Protein AF-A0A9W7A500-F1 (afdb_monomer)

pLDDT: mean 79.21, std 19.6, range [35.31, 97.56]

Organism: NCBI:txid1606541

Sequence (205 aa):
MSSLLRFVIWLLFLPSSIAFLPSAFTRSTTHLNSLHGTNSVFLPIDQLTSQSWSPVAVPLLGCYPEVSTSTYTAKSGSSISQAGEWSLSFENCDPTLGGMGQAIIEGNTAIYNRPYGEFVGFIANGVDVGITLPLDDIEVLFIVDKSTRICPERRFYVTDENGMLKVKAGNGGEECLGEVVMVKVPWVEEMGGKKTGFSEEEEYF

Mean predicted aligned error: 12.66 Å

Nearest PDB structures (foldseek):
  6kkm-assembly1_F-2  TM=7.513E-01  e=5.346E-07  Nostoc sp. PCC 7120 = FACHB-418
  6kkm-assembly1_E-2  TM=7.212E-01  e=6.767E-07  Nostoc sp. PCC 7120 = FACHB-418
  6kkn-assembly1_A-2  TM=7.469E-01  e=1.544E-06  Nostoc sp. PCC 7120 = FACHB-418
  6kkm-assembly1_H-2  TM=7.229E-01  e=1.843E-06  Nostoc sp. PCC 7120 = FACHB-418
  6kkm-assembly1_G-2  TM=7.271E-01  e=3.322E-06  Nostoc sp. PCC 7120 = FACHB-418

Solvent-accessible surface area (backbone atoms only — not comparable to full-atom values): 12962 Å² total; per-residue (Å²): 136,86,84,88,86,79,87,81,82,83,78,86,82,80,81,74,87,77,78,79,72,79,76,80,77,76,75,74,80,67,82,67,73,61,91,60,53,100,82,52,77,84,78,92,81,86,80,75,42,75,83,34,60,44,58,39,46,27,39,32,74,40,50,54,73,74,33,35,38,64,61,61,67,72,51,80,46,32,65,74,56,60,57,41,43,86,59,78,65,74,82,64,66,49,77,87,73,73,52,74,34,65,47,81,39,78,43,45,68,72,59,67,76,39,84,77,37,26,28,33,26,35,35,29,41,29,59,86,73,70,43,91,59,95,54,78,80,46,59,27,41,40,34,28,28,48,64,39,47,61,30,51,60,86,36,45,28,33,34,76,56,95,60,24,46,38,81,44,79,28,87,38,84,45,81,30,61,13,32,53,63,46,74,48,71,72,89,52,81,86,65,65,68,90,77,87,73,84,81,72,79,90,81,84,131

Foldseek 3Di:
DDDDDDDDDDDDDDDDDPPPDPPPPPPPPPCPPDPQDPPRDDDDDDAFDQQAFEWEWWFEQEEPFPRFPVSLVPDWATAGDHHRDDDYDQPPPPVVVVGPGTDTGHGDCLRVVCNPFGKHKYKYQCVNQVHDDLDRRWIKIWIWGQVDFWQDAQFWFWAHDPRTIDIDHDNTGDTGRTTGSDIGTDDDVSRPDDDDDDPDPPPDD

Structure (mmCIF, N/CA/C/O backbone):
data_AF-A0A9W7A500-F1
#
_entry.id   AF-A0A9W7A500-F1
#
loop_
_atom_site.group_PDB
_atom_site.id
_atom_site.type_symbol
_atom_site.label_atom_id
_atom_site.label_alt_id
_atom_site.label_comp_id
_atom_site.label_asym_id
_atom_site.label_entity_id
_atom_site.label_seq_id
_atom_site.pdbx_PDB_ins_code
_atom_site.Cartn_x
_atom_site.Cartn_y
_atom_site.Cartn_z
_atom_site.occupancy
_atom_site.B_iso_or_equiv
_atom_site.auth_seq_id
_atom_site.auth_comp_id
_atom_site.auth_asym_id
_atom_site.auth_atom_id
_atom_site.pdbx_PDB_model_num
ATOM 1 N N . MET A 1 1 ? 15.338 38.012 56.341 1.00 44.41 1 MET A N 1
ATOM 2 C CA . MET A 1 1 ? 15.523 36.631 55.836 1.00 44.41 1 MET A CA 1
ATOM 3 C C . MET A 1 1 ? 15.306 36.703 54.326 1.00 44.41 1 MET A C 1
ATOM 5 O O . MET A 1 1 ? 14.167 36.785 53.911 1.00 44.41 1 MET A O 1
ATOM 9 N N . SER A 1 2 ? 16.277 37.149 53.526 1.00 41.81 2 SER A N 1
ATOM 10 C CA . SER A 1 2 ? 17.506 36.477 53.057 1.00 41.81 2 SER A CA 1
ATOM 11 C C . SER A 1 2 ? 17.250 35.237 52.190 1.00 41.81 2 SER A C 1
ATOM 13 O O . SER A 1 2 ? 16.662 34.277 52.676 1.00 41.81 2 SER A O 1
ATOM 15 N N . SER A 1 3 ? 17.806 35.289 50.968 1.00 44.88 3 SER A N 1
ATOM 16 C CA . SER A 1 3 ? 18.176 34.205 50.036 1.00 44.88 3 SER A CA 1
ATOM 17 C C . SER A 1 3 ? 17.348 34.181 48.738 1.00 44.88 3 SER A C 1
ATOM 19 O O . SER A 1 3 ? 16.226 33.696 48.716 1.00 44.88 3 SER A O 1
ATOM 21 N N . LEU A 1 4 ? 17.775 34.893 47.685 1.00 38.97 4 LEU A N 1
ATOM 22 C CA . LEU A 1 4 ? 18.729 34.444 46.644 1.00 38.97 4 LEU A CA 1
ATOM 23 C C . LEU A 1 4 ? 18.195 33.265 45.812 1.00 38.97 4 LEU A C 1
ATOM 25 O O . LEU A 1 4 ? 18.563 32.115 46.044 1.00 38.97 4 LEU A O 1
ATOM 29 N N . LEU A 1 5 ? 17.386 33.567 44.788 1.00 35.69 5 LEU A N 1
ATOM 30 C CA . LEU A 1 5 ? 17.160 32.645 43.674 1.00 35.69 5 LEU A CA 1
ATOM 31 C C . LEU A 1 5 ? 18.210 32.906 42.590 1.00 35.69 5 LEU A C 1
ATOM 33 O O . LEU A 1 5 ? 18.400 34.031 42.129 1.00 35.69 5 LEU A O 1
ATOM 37 N N . ARG A 1 6 ? 18.943 31.845 42.265 1.00 43.28 6 ARG A N 1
ATOM 38 C CA . ARG A 1 6 ? 20.136 31.840 41.425 1.00 43.28 6 ARG A CA 1
ATOM 39 C C . ARG A 1 6 ? 19.778 31.872 39.940 1.00 43.28 6 ARG A C 1
ATOM 41 O O . ARG A 1 6 ? 18.903 31.143 39.488 1.00 43.28 6 ARG A O 1
ATOM 48 N N . PHE A 1 7 ? 20.543 32.675 39.208 1.00 39.81 7 PHE A N 1
ATOM 49 C CA . PHE A 1 7 ? 20.733 32.610 37.763 1.00 39.81 7 PHE A CA 1
ATOM 50 C C . PHE A 1 7 ? 21.159 31.198 37.339 1.00 39.81 7 PHE A C 1
ATOM 52 O O . PHE A 1 7 ? 22.134 30.666 37.872 1.00 39.81 7 PHE A O 1
ATOM 59 N N . VAL A 1 8 ? 20.481 30.625 36.344 1.00 41.06 8 VAL A N 1
ATOM 60 C CA . VAL A 1 8 ? 20.994 29.485 35.576 1.00 41.06 8 VAL A CA 1
ATOM 61 C C . VAL A 1 8 ? 21.372 30.000 34.194 1.00 41.06 8 VAL A C 1
ATOM 63 O O . VAL A 1 8 ? 20.526 30.335 33.370 1.00 41.06 8 VAL A O 1
ATOM 66 N N . ILE A 1 9 ? 22.682 30.115 34.003 1.00 40.75 9 ILE A N 1
ATOM 67 C CA . ILE A 1 9 ? 23.364 30.393 32.745 1.00 40.75 9 ILE A CA 1
ATOM 68 C C . ILE A 1 9 ? 23.305 29.112 31.911 1.00 40.75 9 ILE A C 1
ATOM 70 O O . ILE A 1 9 ? 23.875 28.099 32.313 1.00 40.75 9 ILE A O 1
ATOM 74 N N . TRP A 1 10 ? 22.653 29.149 30.749 1.00 35.31 10 TRP A N 1
ATOM 75 C CA . TRP A 1 10 ? 22.888 28.148 29.710 1.00 35.31 10 TRP A CA 1
ATOM 76 C C . TRP A 1 10 ? 24.097 28.589 28.887 1.00 35.31 10 TRP A C 1
ATOM 78 O O . TRP A 1 10 ? 24.036 29.543 28.113 1.00 35.31 10 TRP A O 1
ATOM 88 N N . LEU A 1 11 ? 25.221 27.912 29.123 1.00 39.69 11 LEU A N 1
ATOM 89 C CA . LEU A 1 11 ? 26.428 28.012 28.316 1.00 39.69 11 LEU A CA 1
ATOM 90 C C . LEU A 1 11 ? 26.166 27.407 26.932 1.00 39.69 11 LEU A C 1
ATOM 92 O O . LEU A 1 11 ? 25.798 26.240 26.808 1.00 39.69 11 LEU A O 1
ATOM 96 N N . LEU A 1 12 ? 26.408 28.217 25.903 1.00 43.00 12 LEU A N 1
ATOM 97 C CA . LEU A 1 12 ? 26.555 27.803 24.514 1.00 43.00 12 LEU A CA 1
ATOM 98 C C . LEU A 1 12 ? 27.704 26.792 24.402 1.00 43.00 12 LEU A C 1
ATOM 100 O O . LEU A 1 12 ? 28.867 27.155 24.566 1.00 43.00 12 LEU A O 1
ATOM 104 N N . PHE A 1 13 ? 27.384 25.540 24.084 1.00 41.31 13 PHE A N 1
ATOM 105 C CA . PHE A 1 13 ? 28.352 24.581 23.562 1.00 41.31 13 PHE A CA 1
ATOM 106 C C . PHE A 1 13 ? 28.212 24.527 22.041 1.00 41.31 13 PHE A C 1
ATOM 108 O O . PHE A 1 13 ? 27.339 23.853 21.503 1.00 41.31 13 PHE A O 1
ATOM 115 N N . LEU A 1 14 ? 29.094 25.247 21.352 1.00 48.06 14 LEU A N 1
ATOM 116 C CA . LEU A 1 14 ? 29.499 24.923 19.988 1.00 48.06 14 LEU A CA 1
ATOM 117 C C . LEU A 1 14 ? 30.788 24.101 20.084 1.00 48.06 14 LEU A C 1
ATOM 119 O O . LEU A 1 14 ? 31.801 24.651 20.520 1.00 48.06 14 LEU A O 1
ATOM 123 N N . PRO A 1 15 ? 30.811 22.834 19.648 1.00 44.12 15 PRO A N 1
ATOM 124 C CA . PRO A 1 15 ? 32.049 22.197 19.261 1.00 44.12 15 PRO A CA 1
ATOM 125 C C . PRO A 1 15 ? 32.182 22.230 17.736 1.00 44.12 15 PRO A C 1
ATOM 127 O O . PRO A 1 15 ? 31.458 21.566 17.004 1.00 44.12 15 PRO A O 1
ATOM 130 N N . SER A 1 16 ? 33.166 23.017 17.309 1.00 44.47 16 SER A N 1
ATOM 131 C CA . SER A 1 16 ? 34.152 22.638 16.298 1.00 44.47 16 SER A CA 1
ATOM 132 C C . SER A 1 16 ? 33.631 22.249 14.914 1.00 44.47 16 SER A C 1
ATOM 134 O O . SER A 1 16 ? 33.364 21.085 14.624 1.00 44.47 16 SER A O 1
ATOM 136 N N . SER A 1 17 ? 33.661 23.222 14.003 1.00 48.00 17 SER A N 1
ATOM 137 C CA . SER A 1 17 ? 33.783 22.973 12.568 1.00 48.00 17 SER A CA 1
ATOM 138 C C . SER A 1 17 ? 35.015 22.100 12.305 1.00 48.00 17 SER A C 1
ATOM 140 O O . SER A 1 17 ? 36.143 22.592 12.250 1.00 48.00 17 SER A O 1
ATOM 142 N N . ILE A 1 18 ? 34.809 20.794 12.145 1.00 49.59 18 ILE A N 1
ATOM 143 C CA . ILE A 1 18 ? 35.795 19.916 11.523 1.00 49.59 18 ILE A CA 1
ATOM 144 C C . ILE A 1 18 ? 35.797 20.294 10.044 1.00 49.59 18 ILE A C 1
ATOM 146 O O . ILE A 1 18 ? 34.901 19.925 9.287 1.00 49.59 18 ILE A O 1
ATOM 150 N N . ALA A 1 19 ? 36.787 21.085 9.639 1.00 51.34 19 ALA A N 1
ATOM 151 C CA . ALA A 1 19 ? 37.092 21.275 8.234 1.00 51.34 19 ALA A CA 1
ATOM 152 C C . ALA A 1 19 ? 37.545 19.920 7.672 1.00 51.34 19 ALA A C 1
ATOM 154 O O . ALA A 1 19 ? 38.676 19.486 7.897 1.00 51.34 19 ALA A O 1
ATOM 155 N N . PHE A 1 20 ? 36.648 19.234 6.964 1.00 45.00 20 PHE A N 1
ATOM 156 C CA . PHE A 1 20 ? 37.022 18.140 6.080 1.00 45.00 20 PHE A CA 1
ATOM 157 C C . PHE A 1 20 ? 37.890 18.736 4.971 1.00 45.00 20 PHE A C 1
ATOM 159 O O . PHE A 1 20 ? 37.394 19.351 4.029 1.00 45.00 20 PHE A O 1
ATOM 166 N N . LEU A 1 21 ? 39.207 18.589 5.100 1.00 50.69 21 LEU A N 1
ATOM 167 C CA . LEU A 1 21 ? 40.100 18.732 3.961 1.00 50.69 21 LEU A CA 1
ATOM 168 C C . LEU A 1 21 ? 39.700 17.640 2.960 1.00 50.69 21 LEU A C 1
ATOM 170 O O . LEU A 1 21 ? 39.722 16.464 3.339 1.00 50.69 21 LEU A O 1
ATOM 174 N N . PRO A 1 22 ? 39.323 17.969 1.711 1.00 47.84 22 PRO A N 1
ATOM 175 C CA . PRO A 1 22 ? 39.153 16.943 0.702 1.00 47.84 22 PRO A CA 1
ATOM 176 C C . PRO A 1 22 ? 40.525 16.300 0.518 1.00 47.84 22 PRO A C 1
ATOM 178 O O . PRO A 1 22 ? 41.456 16.927 0.012 1.00 47.84 22 PRO A O 1
ATOM 181 N N . SER A 1 23 ? 40.676 15.061 0.987 1.00 53.75 23 SER A N 1
ATOM 182 C CA . SER A 1 23 ? 41.801 14.236 0.577 1.00 53.75 23 SER A CA 1
ATOM 183 C C . SER A 1 23 ? 41.701 14.163 -0.938 1.00 53.75 23 SER A C 1
ATOM 185 O O . SER A 1 23 ? 40.740 13.609 -1.475 1.00 53.75 23 SER A O 1
ATOM 187 N N . ALA A 1 24 ? 42.619 14.840 -1.627 1.00 55.56 24 ALA A N 1
ATOM 188 C CA . ALA A 1 24 ? 42.731 14.754 -3.064 1.00 55.56 24 ALA A CA 1
ATOM 189 C C . ALA A 1 24 ? 43.025 13.288 -3.373 1.00 55.56 24 ALA A C 1
ATOM 191 O O . ALA A 1 24 ? 44.153 12.820 -3.233 1.00 55.56 24 ALA A O 1
ATOM 192 N N . PHE A 1 25 ? 41.976 12.547 -3.723 1.00 53.53 25 PHE A N 1
ATOM 193 C CA . PHE A 1 25 ? 42.097 11.204 -4.240 1.00 53.53 25 PHE A CA 1
ATOM 194 C C . PHE A 1 25 ? 42.750 11.342 -5.609 1.00 53.53 25 PHE A C 1
ATOM 196 O O . PHE A 1 25 ? 42.086 11.529 -6.631 1.00 53.53 25 PHE A O 1
ATOM 203 N N . THR A 1 26 ? 44.077 11.321 -5.631 1.00 52.03 26 THR A N 1
ATOM 204 C CA . THR A 1 26 ? 44.846 11.154 -6.852 1.00 52.03 26 THR A CA 1
ATOM 205 C C . THR A 1 26 ? 44.504 9.762 -7.369 1.00 52.03 26 THR A C 1
ATOM 207 O O . THR A 1 26 ? 45.086 8.763 -6.947 1.00 52.03 26 THR A O 1
ATOM 210 N N . ARG A 1 27 ? 43.504 9.677 -8.259 1.00 51.62 27 ARG A N 1
ATOM 211 C CA . ARG A 1 27 ? 43.282 8.490 -9.089 1.00 51.62 27 ARG A CA 1
ATOM 212 C C . ARG A 1 27 ? 44.586 8.254 -9.841 1.00 51.62 27 ARG A C 1
ATOM 214 O O . ARG A 1 27 ? 44.866 8.944 -10.816 1.00 51.62 27 ARG A O 1
ATOM 221 N N . SER A 1 28 ? 45.383 7.298 -9.373 1.00 45.56 28 SER A N 1
ATOM 222 C CA . SER A 1 28 ? 46.433 6.702 -10.185 1.00 45.56 28 SER A CA 1
ATOM 223 C C . SER A 1 28 ? 45.748 6.134 -11.420 1.00 45.56 28 SER A C 1
ATOM 225 O O . SER A 1 28 ? 45.073 5.108 -11.350 1.00 45.56 28 SER A O 1
ATOM 227 N N . THR A 1 29 ? 45.889 6.817 -12.551 1.00 54.38 29 THR A N 1
ATOM 228 C CA . THR A 1 29 ? 45.565 6.300 -13.880 1.00 54.38 29 THR A CA 1
ATOM 229 C C . THR A 1 29 ? 46.654 5.327 -14.316 1.00 54.38 29 THR A C 1
ATOM 231 O O . THR A 1 29 ? 47.184 5.390 -15.422 1.00 54.38 29 THR A O 1
ATOM 234 N N . THR A 1 30 ? 47.004 4.379 -13.450 1.00 52.19 30 THR A N 1
ATOM 235 C CA . THR A 1 30 ? 47.495 3.107 -13.953 1.00 52.19 30 THR A CA 1
ATOM 236 C C . THR A 1 30 ? 46.346 2.558 -14.782 1.00 52.19 30 THR A C 1
ATOM 238 O O . THR A 1 30 ? 45.265 2.325 -14.247 1.00 52.19 30 THR A O 1
ATOM 241 N N . HIS A 1 31 ? 46.562 2.453 -16.095 1.00 54.25 31 HIS A N 1
ATOM 242 C CA . HIS A 1 31 ? 45.730 1.726 -17.050 1.00 54.25 31 HIS A CA 1
ATOM 243 C C . HIS A 1 31 ? 45.536 0.289 -16.529 1.00 54.25 31 HIS A C 1
ATOM 245 O O . HIS A 1 31 ? 46.193 -0.654 -16.958 1.00 54.25 31 HIS A O 1
ATOM 251 N N . LEU A 1 32 ? 44.663 0.117 -15.539 1.00 52.47 32 LEU A N 1
ATOM 252 C CA . LEU A 1 32 ? 44.041 -1.152 -15.242 1.00 52.47 32 LEU A CA 1
ATOM 253 C C . LEU A 1 32 ? 43.240 -1.439 -16.495 1.00 52.47 32 LEU A C 1
ATOM 255 O O . LEU A 1 32 ? 42.310 -0.697 -16.810 1.00 52.47 32 LEU A O 1
ATOM 259 N N . ASN A 1 33 ? 43.709 -2.433 -17.250 1.00 55.78 33 ASN A N 1
ATOM 260 C CA . ASN A 1 33 ? 43.005 -3.048 -18.362 1.00 55.78 33 ASN A CA 1
ATOM 261 C C . ASN A 1 33 ? 41.505 -2.914 -18.120 1.00 55.78 33 ASN A C 1
ATOM 263 O O . ASN A 1 33 ? 40.997 -3.460 -17.140 1.00 55.78 33 ASN A O 1
ATOM 267 N N . SER A 1 34 ? 40.833 -2.120 -18.958 1.00 56.38 34 SER A N 1
ATOM 268 C CA . SER A 1 34 ? 39.380 -2.051 -18.940 1.00 56.38 34 SER A CA 1
ATOM 269 C C . SER A 1 34 ? 38.875 -3.493 -18.875 1.00 56.38 34 SER A C 1
ATOM 271 O O . SER A 1 34 ? 39.258 -4.303 -19.719 1.00 56.38 34 SER A O 1
ATOM 273 N N . LEU A 1 35 ? 38.066 -3.835 -17.861 1.00 58.56 35 LEU A N 1
ATOM 274 C CA . LEU A 1 35 ? 37.420 -5.158 -17.738 1.00 58.56 35 LEU A CA 1
ATOM 275 C C . LEU A 1 35 ? 36.656 -5.532 -19.020 1.00 58.56 35 LEU A C 1
ATOM 277 O O . LEU A 1 35 ? 36.355 -6.693 -19.282 1.00 58.56 35 LEU A O 1
ATOM 281 N N . HIS A 1 36 ? 36.385 -4.527 -19.841 1.00 62.78 36 HIS A N 1
ATOM 282 C CA . HIS A 1 36 ? 35.878 -4.631 -21.182 1.00 62.78 36 HIS A CA 1
ATOM 283 C C . HIS A 1 36 ? 37.044 -4.862 -22.162 1.00 62.78 36 HIS A C 1
ATOM 285 O O . HIS A 1 36 ? 37.647 -3.918 -22.671 1.00 62.78 36 HIS A O 1
ATOM 291 N N . GLY A 1 37 ? 37.370 -6.136 -22.415 1.00 66.12 37 GLY A N 1
ATOM 292 C CA . GLY A 1 37 ? 38.286 -6.532 -23.491 1.00 66.12 37 GLY A CA 1
ATOM 293 C C . GLY A 1 37 ? 37.787 -6.109 -24.883 1.00 66.12 37 GLY A C 1
ATOM 294 O O . GLY A 1 37 ? 36.706 -5.541 -25.033 1.00 66.12 37 GLY A O 1
ATOM 295 N N . THR A 1 38 ? 38.546 -6.428 -25.934 1.00 65.56 38 THR A N 1
ATOM 296 C CA . THR A 1 38 ? 38.219 -6.079 -27.336 1.00 65.56 38 THR A CA 1
ATOM 297 C C . THR A 1 38 ? 36.897 -6.664 -27.855 1.00 65.56 38 THR A C 1
ATOM 299 O O . THR A 1 38 ? 36.376 -6.165 -28.844 1.00 65.56 38 THR A O 1
ATOM 302 N N . ASN A 1 39 ? 36.326 -7.657 -27.163 1.00 69.88 39 ASN A N 1
ATOM 303 C CA . ASN A 1 39 ? 35.014 -8.258 -27.448 1.00 69.88 39 ASN A CA 1
ATOM 304 C C . ASN A 1 39 ? 33.965 -7.917 -26.377 1.00 69.88 39 ASN A C 1
ATOM 306 O O . ASN A 1 39 ? 33.098 -8.729 -26.058 1.00 69.88 39 ASN A O 1
ATOM 310 N N . SER A 1 40 ? 34.089 -6.760 -25.735 1.00 69.06 40 SER A N 1
ATOM 311 C CA . SER A 1 40 ? 33.199 -6.396 -24.641 1.00 69.06 40 SER A CA 1
ATOM 312 C C . SER A 1 40 ? 31.773 -6.142 -25.109 1.00 69.06 40 SER A C 1
ATOM 314 O O . SER A 1 40 ? 31.511 -5.385 -26.040 1.00 69.06 40 SER A O 1
ATOM 316 N N . VAL A 1 41 ? 30.839 -6.788 -24.418 1.00 72.88 41 VAL A N 1
ATOM 317 C CA . VAL A 1 41 ? 29.409 -6.527 -24.541 1.00 72.88 41 VAL A CA 1
ATOM 318 C C . VAL A 1 41 ? 29.106 -5.278 -23.716 1.00 72.88 41 VAL A C 1
ATOM 320 O O . VAL A 1 41 ? 29.560 -5.166 -22.574 1.00 72.88 41 VAL A O 1
ATOM 323 N N . PHE A 1 42 ? 28.388 -4.319 -24.301 1.00 81.12 42 PHE A N 1
ATOM 324 C CA . PHE A 1 42 ? 27.980 -3.102 -23.602 1.00 81.12 42 PHE A CA 1
ATOM 325 C C . PHE A 1 42 ? 27.113 -3.460 -22.391 1.00 81.12 42 PHE A C 1
ATOM 327 O O . PHE A 1 42 ? 26.151 -4.215 -22.521 1.00 81.12 42 PHE A O 1
ATOM 334 N N . LEU A 1 43 ? 27.447 -2.907 -21.221 1.00 81.50 43 LEU A N 1
ATOM 335 C CA . LEU A 1 43 ? 26.582 -2.980 -20.049 1.00 81.50 43 LEU A CA 1
ATOM 336 C C . LEU A 1 43 ? 25.466 -1.940 -20.231 1.00 81.50 43 LEU A C 1
ATOM 338 O O . LEU A 1 43 ? 25.787 -0.752 -20.316 1.00 81.50 43 LEU A O 1
ATOM 342 N N . PRO A 1 44 ? 24.185 -2.337 -20.317 1.00 87.56 44 PRO A N 1
ATOM 343 C CA . PRO A 1 44 ? 23.100 -1.369 -20.315 1.00 87.56 44 PRO A CA 1
ATOM 344 C C . PRO A 1 44 ? 23.070 -0.692 -18.943 1.00 87.56 44 PRO A C 1
ATOM 346 O O . PRO A 1 44 ? 22.858 -1.344 -17.922 1.00 87.56 44 PRO A O 1
ATOM 349 N N . ILE A 1 45 ? 23.339 0.611 -18.924 1.00 89.88 45 ILE A N 1
ATOM 350 C CA . ILE A 1 45 ? 23.281 1.443 -17.723 1.00 89.88 45 ILE A CA 1
ATOM 351 C C . ILE A 1 45 ? 22.084 2.368 -17.887 1.00 89.88 45 ILE A C 1
ATOM 353 O O . ILE A 1 45 ? 21.991 3.079 -18.887 1.00 89.88 45 ILE A O 1
ATOM 357 N N . ASP A 1 46 ? 21.202 2.360 -16.895 1.00 90.81 46 ASP A N 1
ATOM 358 C CA . ASP A 1 46 ? 20.129 3.335 -16.755 1.00 90.81 46 ASP A CA 1
ATOM 359 C C . ASP A 1 46 ? 20.371 4.160 -15.488 1.00 90.81 46 ASP A C 1
ATOM 361 O O . ASP A 1 46 ? 20.769 3.621 -14.450 1.00 90.81 46 ASP A O 1
ATOM 365 N N . GLN A 1 47 ? 20.192 5.475 -15.590 1.00 91.56 47 GLN A N 1
ATOM 366 C CA . GLN A 1 47 ? 20.425 6.409 -14.496 1.00 91.56 47 GLN A CA 1
ATOM 367 C C . GLN A 1 47 ? 19.120 7.116 -14.157 1.00 91.56 47 GLN A C 1
ATOM 369 O O . GLN A 1 47 ? 18.501 7.760 -15.001 1.00 91.56 47 GLN A O 1
ATOM 374 N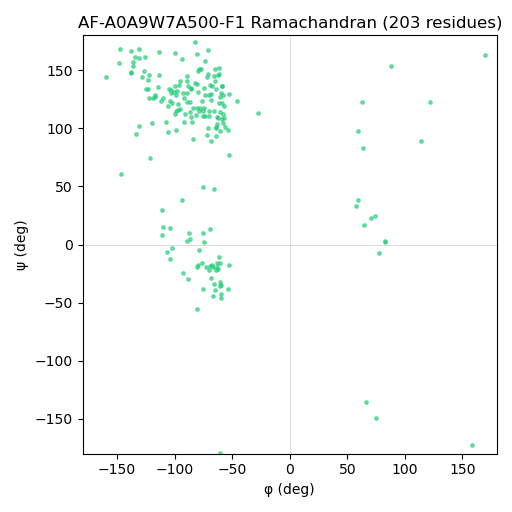 N . LEU A 1 48 ? 18.749 7.055 -12.882 1.00 91.00 48 LEU A N 1
ATOM 375 C CA . LEU A 1 48 ? 17.569 7.739 -12.375 1.00 91.00 48 LEU A CA 1
ATOM 376 C C . LEU A 1 48 ? 17.694 9.250 -12.526 1.00 91.00 48 LEU A C 1
ATOM 378 O O . LEU A 1 48 ? 18.761 9.844 -12.353 1.00 91.00 48 LEU A O 1
ATOM 382 N N . THR A 1 49 ? 16.555 9.878 -12.775 1.00 92.19 49 THR A N 1
ATOM 383 C CA . THR A 1 49 ? 16.416 11.332 -12.797 1.00 92.19 49 THR A CA 1
ATOM 384 C C . THR A 1 49 ? 15.818 11.827 -11.483 1.00 92.19 49 THR A C 1
ATOM 386 O O . THR A 1 49 ? 15.185 11.070 -10.751 1.00 92.19 49 THR A O 1
ATOM 389 N N . SER A 1 50 ? 15.918 13.129 -11.210 1.00 90.31 50 SER A N 1
ATOM 390 C CA . SER A 1 50 ? 15.270 13.765 -10.049 1.00 90.31 50 SER A CA 1
ATOM 391 C C . SER A 1 50 ? 13.737 13.663 -10.042 1.00 90.31 50 SER A C 1
ATOM 393 O O . SER A 1 50 ? 13.104 13.989 -9.043 1.00 90.31 50 SER A O 1
ATOM 395 N N . GLN A 1 51 ? 13.136 13.228 -11.152 1.00 89.75 51 GLN A N 1
ATOM 396 C CA . GLN A 1 51 ? 11.696 13.007 -11.296 1.00 89.75 51 GLN A CA 1
ATOM 397 C C . GLN A 1 51 ? 11.321 11.522 -11.215 1.00 89.75 51 GLN A C 1
ATOM 399 O O . GLN A 1 51 ? 10.143 11.184 -11.285 1.00 89.75 51 GLN A O 1
ATOM 404 N N . SER A 1 52 ? 12.306 10.629 -11.087 1.00 89.94 52 SER A N 1
ATOM 405 C CA . SER A 1 52 ? 12.065 9.192 -10.994 1.00 89.94 52 SER A CA 1
ATOM 406 C C . SER A 1 52 ? 11.560 8.838 -9.599 1.00 89.94 52 SER A C 1
ATOM 408 O O . SER A 1 52 ? 12.217 9.131 -8.597 1.00 89.94 52 SER A O 1
ATOM 410 N N . TRP A 1 53 ? 10.395 8.197 -9.534 1.00 91.62 53 TRP A N 1
ATOM 411 C CA . TRP A 1 53 ? 9.876 7.618 -8.301 1.00 91.62 53 TRP A CA 1
ATOM 412 C C . TRP A 1 53 ? 10.420 6.210 -8.130 1.00 91.62 53 TRP A C 1
ATOM 414 O O . TRP A 1 53 ? 10.241 5.347 -8.989 1.00 91.62 53 TRP A O 1
ATOM 424 N N . SER A 1 54 ? 11.086 5.986 -7.010 1.00 91.50 54 SER A N 1
ATOM 425 C CA . SER A 1 54 ? 11.643 4.689 -6.670 1.00 91.50 54 SER A CA 1
ATOM 426 C C . SER A 1 54 ? 10.553 3.761 -6.142 1.00 91.50 54 SER A C 1
ATOM 428 O O . SER A 1 54 ? 9.562 4.218 -5.565 1.00 91.50 54 SER A O 1
ATOM 430 N N . PRO A 1 55 ? 10.700 2.444 -6.330 1.00 92.75 55 PRO A N 1
ATOM 431 C CA . PRO A 1 55 ? 9.813 1.492 -5.688 1.00 92.75 55 PRO A CA 1
ATOM 43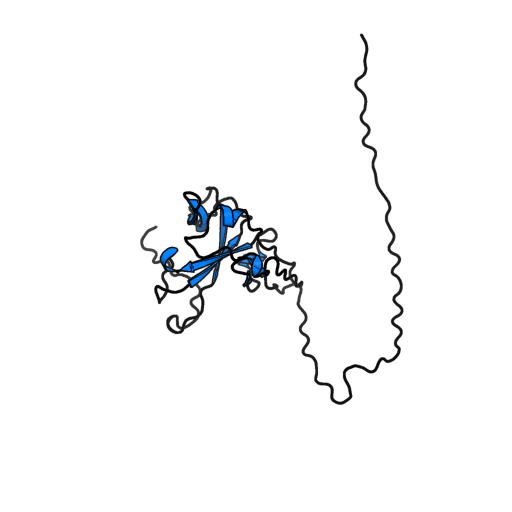2 C C . PRO A 1 55 ? 9.909 1.589 -4.161 1.00 92.75 55 PRO A C 1
ATOM 434 O O . PRO A 1 55 ? 10.958 1.933 -3.615 1.00 92.75 55 PRO A O 1
ATOM 437 N N . VAL A 1 56 ? 8.823 1.242 -3.476 1.00 92.19 56 VAL A N 1
ATOM 438 C CA . VAL A 1 56 ? 8.749 1.194 -2.010 1.00 92.19 56 VAL A CA 1
ATOM 439 C C . VAL A 1 56 ? 8.479 -0.242 -1.578 1.00 92.19 56 VAL A C 1
ATOM 441 O O . VAL A 1 56 ? 7.550 -0.877 -2.072 1.00 92.19 56 VAL A O 1
ATOM 444 N N . ALA A 1 57 ? 9.285 -0.760 -0.653 1.00 92.56 57 ALA A N 1
ATOM 445 C CA . ALA A 1 57 ? 9.072 -2.073 -0.055 1.00 92.56 57 ALA A CA 1
ATOM 446 C C . ALA A 1 57 ? 8.113 -1.946 1.131 1.00 92.56 57 ALA A C 1
ATOM 448 O O . ALA A 1 57 ? 8.483 -1.361 2.137 1.00 92.56 57 ALA A O 1
ATOM 449 N N . VAL A 1 58 ? 6.885 -2.450 1.027 1.00 93.31 58 VAL A N 1
ATOM 450 C CA . VAL A 1 58 ? 5.832 -2.299 2.043 1.00 93.31 58 VAL A CA 1
ATOM 451 C C . VAL A 1 58 ? 5.668 -3.604 2.835 1.00 93.31 58 VAL A C 1
ATOM 453 O O . VAL A 1 58 ? 5.403 -4.638 2.221 1.00 93.31 58 VAL A O 1
ATOM 456 N N . PRO A 1 59 ? 5.787 -3.609 4.176 1.00 92.94 59 PRO A N 1
ATOM 457 C CA . PRO A 1 59 ? 5.586 -4.808 4.983 1.00 92.94 59 PRO A CA 1
ATOM 458 C C . PRO A 1 59 ? 4.125 -5.262 4.966 1.00 92.94 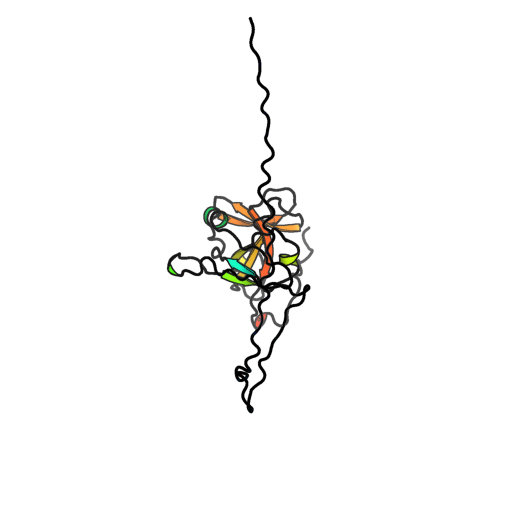59 PRO A C 1
ATOM 460 O O . PRO A 1 59 ? 3.210 -4.450 5.126 1.00 92.94 59 PRO A O 1
ATOM 463 N N . LEU A 1 60 ? 3.922 -6.573 4.822 1.00 93.44 60 LEU A N 1
ATOM 464 C CA . LEU A 1 60 ? 2.598 -7.188 4.854 1.00 93.44 60 LEU A CA 1
ATOM 465 C C . LEU A 1 60 ? 2.245 -7.650 6.270 1.00 93.44 60 LEU A C 1
ATOM 467 O O . LEU A 1 60 ? 3.033 -8.320 6.942 1.00 93.44 60 LEU A O 1
ATOM 471 N N . LEU A 1 61 ? 1.053 -7.269 6.722 1.00 93.25 61 LEU A N 1
ATOM 472 C CA . LEU A 1 61 ? 0.554 -7.525 8.072 1.00 93.25 61 LEU A CA 1
ATOM 473 C C . LEU A 1 61 ? -0.177 -8.856 8.202 1.00 93.25 61 LEU A C 1
ATOM 475 O O . LEU A 1 61 ? -0.211 -9.423 9.291 1.00 93.25 61 LEU A O 1
ATOM 479 N N . GLY A 1 62 ? -0.808 -9.317 7.126 1.00 92.50 62 GLY A N 1
ATOM 480 C CA . GLY A 1 62 ? -1.740 -10.425 7.208 1.00 92.50 62 GLY A CA 1
ATOM 481 C C . GLY A 1 62 ? -2.733 -10.484 6.052 1.00 92.50 62 GLY A C 1
ATOM 482 O O . GLY A 1 62 ? -2.676 -9.673 5.121 1.00 92.50 62 GLY A O 1
ATOM 483 N N . CYS A 1 63 ? -3.688 -11.400 6.199 1.00 94.81 63 CYS A N 1
ATOM 484 C CA . CYS A 1 63 ? -4.911 -11.442 5.414 1.00 94.81 63 CYS A CA 1
ATOM 485 C C . CYS A 1 63 ? -6.060 -10.838 6.234 1.00 94.81 63 CYS A C 1
ATOM 487 O O . CYS A 1 63 ? -6.252 -11.158 7.406 1.00 94.81 63 CYS A O 1
ATOM 489 N N . TYR A 1 64 ? -6.807 -9.926 5.629 1.00 95.00 64 TYR A N 1
ATOM 490 C CA . TYR A 1 64 ? -8.062 -9.390 6.140 1.00 95.00 64 TYR A CA 1
ATOM 491 C C . TYR A 1 64 ? -9.160 -10.463 6.034 1.00 95.00 64 TYR A C 1
ATOM 493 O O . TYR A 1 64 ? -9.147 -11.201 5.052 1.00 95.00 64 TYR A O 1
ATOM 501 N N . PRO A 1 65 ? -10.111 -10.561 6.985 1.00 95.19 65 PRO A N 1
ATOM 502 C CA . PRO A 1 65 ? -10.324 -9.702 8.160 1.00 95.19 65 PRO A CA 1
ATOM 503 C C . PRO A 1 65 ? -9.543 -10.113 9.422 1.00 95.19 65 PRO A C 1
ATOM 505 O O . PRO A 1 65 ? -9.792 -9.571 10.496 1.00 95.19 65 PRO A O 1
ATOM 508 N N . GLU A 1 66 ? -8.601 -11.052 9.333 1.00 94.06 66 GLU A N 1
ATOM 509 C CA . GLU A 1 66 ? -7.914 -11.640 10.497 1.00 94.06 66 GLU A CA 1
ATOM 510 C C . GLU A 1 66 ? -6.800 -10.755 11.088 1.00 94.06 66 GLU A C 1
ATOM 512 O O . GLU A 1 66 ? -6.217 -11.075 12.127 1.00 94.06 66 GLU A O 1
ATOM 517 N N . VAL A 1 67 ? -6.496 -9.617 10.461 1.00 94.50 67 VAL A N 1
ATOM 518 C CA . VAL A 1 67 ? -5.481 -8.683 10.959 1.00 94.50 67 VAL A CA 1
ATOM 519 C C . VAL A 1 67 ? -5.972 -8.003 12.237 1.00 94.50 67 VAL A C 1
ATOM 521 O O . VAL A 1 67 ? -6.915 -7.213 12.221 1.00 94.50 67 VAL A O 1
ATOM 524 N N . SER A 1 68 ? -5.294 -8.265 13.354 1.00 96.44 68 SER A N 1
ATOM 525 C CA . SER A 1 68 ? -5.591 -7.587 14.617 1.00 96.44 68 SER A CA 1
ATOM 526 C C . SER A 1 68 ? -5.030 -6.161 14.652 1.00 96.44 68 SER A C 1
ATOM 528 O O . SER A 1 68 ? -3.963 -5.870 14.094 1.00 96.44 68 SER A O 1
ATOM 530 N N . THR A 1 69 ? -5.691 -5.280 15.400 1.00 96.62 69 THR A N 1
ATOM 531 C CA . THR A 1 69 ? -5.224 -3.906 15.651 1.00 96.62 69 THR A CA 1
ATOM 532 C C . THR A 1 69 ? -3.863 -3.892 16.357 1.00 96.62 69 THR A C 1
ATOM 534 O O . THR A 1 69 ? -3.022 -3.023 16.104 1.00 96.62 69 THR A O 1
ATOM 537 N N . SER A 1 70 ? -3.594 -4.894 17.201 1.00 95.38 70 SER A N 1
ATOM 538 C CA . SER A 1 70 ? -2.300 -5.035 17.875 1.00 95.38 70 SER A CA 1
ATOM 539 C C . SER A 1 70 ? -1.166 -5.338 16.890 1.00 95.38 70 SER A C 1
ATOM 541 O O . SER A 1 70 ? -0.130 -4.674 16.933 1.00 95.38 70 SER A O 1
ATOM 543 N N . THR A 1 71 ? -1.391 -6.252 15.940 1.00 93.31 71 THR A N 1
ATOM 544 C CA . THR A 1 71 ? -0.457 -6.561 14.847 1.00 93.31 71 THR A CA 1
ATOM 545 C C . THR A 1 71 ? -0.194 -5.326 13.989 1.00 93.31 71 THR A C 1
ATOM 547 O O . THR A 1 71 ? 0.960 -5.004 13.706 1.00 93.31 71 THR A O 1
ATOM 550 N N . TYR A 1 72 ? -1.256 -4.603 13.624 1.00 94.31 72 TYR A N 1
ATOM 551 C CA . TYR A 1 72 ? -1.164 -3.374 12.835 1.00 94.31 72 TYR A CA 1
ATOM 552 C C . TYR A 1 72 ? -0.323 -2.291 13.526 1.00 94.31 72 TYR A C 1
ATOM 554 O O . TYR A 1 72 ? 0.506 -1.631 12.898 1.00 94.31 72 TYR A O 1
ATOM 562 N N . THR A 1 73 ? -0.514 -2.117 14.833 1.00 93.25 73 THR A N 1
ATOM 563 C CA . THR A 1 73 ? 0.179 -1.078 15.607 1.00 93.25 73 THR A CA 1
ATOM 564 C C . THR A 1 73 ? 1.637 -1.447 15.875 1.00 93.25 73 THR A C 1
ATOM 566 O O . THR A 1 73 ? 2.507 -0.581 15.797 1.00 93.25 73 THR A O 1
ATOM 569 N N . ALA A 1 74 ? 1.918 -2.725 16.149 1.00 90.19 74 ALA A N 1
ATOM 570 C CA . ALA A 1 74 ? 3.258 -3.213 16.472 1.00 90.19 74 ALA A CA 1
ATOM 571 C C . ALA A 1 74 ? 4.230 -3.166 15.283 1.00 90.19 74 ALA A C 1
ATOM 573 O O . ALA A 1 74 ? 5.440 -3.048 15.480 1.00 90.19 74 ALA A O 1
ATOM 574 N N . LYS A 1 75 ? 3.726 -3.279 14.050 1.00 87.69 75 LYS A N 1
ATOM 575 C CA . LYS A 1 75 ? 4.567 -3.287 12.853 1.00 87.69 75 LYS A CA 1
ATOM 576 C C . LYS A 1 75 ? 4.886 -1.863 12.404 1.00 87.69 75 LYS A C 1
ATOM 578 O O . LYS A 1 75 ? 3.981 -1.134 12.004 1.00 87.69 75 LYS A O 1
ATOM 583 N N . SER A 1 76 ? 6.161 -1.482 12.406 1.00 87.38 76 SER A N 1
ATOM 584 C CA . SER A 1 76 ? 6.612 -0.261 11.728 1.00 87.38 76 SER A CA 1
ATOM 585 C C . SER A 1 76 ? 6.393 -0.387 10.222 1.00 87.38 76 SER A C 1
ATOM 587 O O . SER A 1 76 ? 6.716 -1.424 9.635 1.00 87.38 76 SER A O 1
ATOM 589 N N . GLY A 1 77 ? 5.830 0.648 9.608 1.00 82.69 77 GLY A N 1
ATOM 590 C CA . GLY A 1 77 ? 5.734 0.736 8.157 1.00 82.69 77 GLY A CA 1
ATOM 591 C C . GLY A 1 77 ? 7.020 1.244 7.518 1.00 82.69 77 GLY A C 1
ATOM 592 O O . GLY A 1 77 ? 7.972 1.640 8.192 1.00 82.69 77 GLY A O 1
ATOM 593 N N . SER A 1 78 ? 7.026 1.235 6.193 1.00 86.50 78 SER A N 1
ATOM 594 C CA . SER A 1 78 ? 8.155 1.717 5.406 1.00 86.50 78 SER A CA 1
ATOM 595 C C . SER A 1 78 ? 8.035 3.200 5.105 1.00 86.50 78 SER A C 1
ATOM 597 O O . SER A 1 78 ? 6.936 3.707 4.872 1.00 86.50 78 SER A O 1
ATOM 599 N N . SER A 1 79 ? 9.178 3.879 5.070 1.00 86.50 79 SER A N 1
ATOM 600 C CA . SER A 1 79 ? 9.300 5.262 4.617 1.00 86.50 79 SER A CA 1
ATOM 601 C C . SER A 1 79 ? 9.658 5.329 3.131 1.00 86.50 79 SER A C 1
ATOM 603 O O . SER A 1 79 ? 10.153 4.369 2.535 1.00 86.50 79 SER A O 1
ATOM 605 N N . ILE A 1 80 ? 9.389 6.476 2.511 1.00 88.50 80 ILE A N 1
ATOM 606 C CA . ILE A 1 80 ? 9.689 6.718 1.096 1.00 88.50 80 ILE A CA 1
ATOM 607 C C . ILE A 1 80 ? 11.102 7.294 0.970 1.00 88.50 80 ILE A C 1
ATOM 609 O O . ILE A 1 80 ? 11.506 8.151 1.756 1.00 88.50 80 ILE A O 1
ATOM 613 N N . SER A 1 81 ? 11.845 6.859 -0.049 1.00 87.06 81 SER A N 1
ATOM 614 C CA . SER A 1 81 ? 13.101 7.508 -0.451 1.00 87.06 81 SER A CA 1
ATOM 615 C C . SER A 1 81 ? 12.847 8.839 -1.159 1.00 87.06 81 SER A C 1
ATOM 617 O O . SER A 1 81 ? 11.798 9.039 -1.775 1.00 87.06 81 SER A O 1
ATOM 619 N N . GLN A 1 82 ? 13.839 9.727 -1.168 1.00 86.81 82 GLN A N 1
ATOM 620 C CA . GLN A 1 82 ? 13.775 10.921 -2.004 1.00 86.81 82 GLN A CA 1
ATOM 621 C C . GLN A 1 82 ? 13.693 10.542 -3.497 1.00 86.81 82 GLN A C 1
ATOM 623 O O . GLN A 1 82 ? 14.239 9.529 -3.936 1.00 86.81 82 GLN A O 1
ATOM 628 N N . ALA A 1 83 ? 12.980 11.344 -4.293 1.00 86.50 83 ALA A N 1
ATOM 629 C CA . ALA A 1 83 ? 12.906 11.138 -5.738 1.00 86.50 83 ALA A CA 1
ATOM 630 C C . ALA A 1 83 ? 14.308 11.191 -6.372 1.00 86.50 83 ALA A C 1
ATO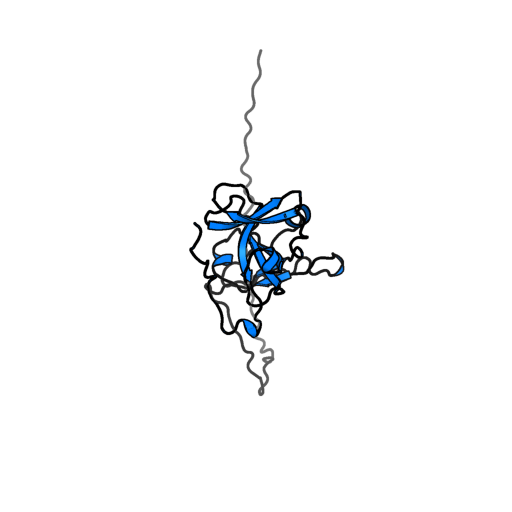M 632 O O . ALA A 1 83 ? 15.116 12.062 -6.044 1.00 86.50 83 ALA A O 1
ATOM 633 N N . GLY A 1 84 ? 14.581 10.258 -7.285 1.00 86.38 84 GLY A N 1
ATOM 634 C CA . GLY A 1 84 ? 15.902 10.067 -7.886 1.00 86.38 84 GLY A CA 1
ATOM 635 C C . GLY A 1 84 ? 16.889 9.236 -7.058 1.00 86.38 84 GLY A C 1
ATOM 636 O O . GLY A 1 84 ? 18.014 9.035 -7.511 1.00 86.38 84 GLY A O 1
ATOM 637 N N . GLU A 1 85 ? 16.487 8.710 -5.897 1.00 88.31 85 GLU A N 1
ATOM 638 C CA . GLU A 1 85 ? 17.321 7.848 -5.050 1.00 88.31 85 GLU A CA 1
ATOM 639 C C . GLU A 1 85 ? 16.660 6.495 -4.795 1.00 88.31 85 GLU A C 1
ATOM 641 O O . GLU A 1 85 ? 15.453 6.419 -4.576 1.00 88.31 85 GLU A O 1
ATOM 646 N N . TRP A 1 86 ? 17.440 5.413 -4.775 1.00 84.50 86 TRP A N 1
ATOM 647 C CA . TRP A 1 86 ? 16.953 4.103 -4.337 1.00 84.50 86 TRP A CA 1
ATOM 648 C C . TRP A 1 86 ? 17.324 3.876 -2.878 1.00 84.50 86 TRP A C 1
ATOM 650 O O . TRP A 1 86 ? 18.504 3.828 -2.539 1.00 84.50 86 TRP A O 1
ATOM 660 N N . SER A 1 87 ? 16.322 3.659 -2.032 1.00 80.69 87 SER A N 1
ATOM 661 C CA . SER A 1 87 ? 16.508 3.056 -0.716 1.00 80.69 87 SER A CA 1
ATOM 662 C C . SER A 1 87 ? 15.444 1.982 -0.526 1.00 80.69 87 SER A C 1
ATOM 664 O O . SER A 1 87 ? 14.302 2.258 -0.166 1.00 80.69 87 SER A O 1
ATOM 666 N N . LEU A 1 88 ? 15.814 0.740 -0.840 1.00 81.75 88 LEU A N 1
ATOM 667 C CA . LEU A 1 88 ? 14.993 -0.432 -0.556 1.00 81.75 88 LEU A CA 1
ATOM 668 C C . LEU A 1 88 ? 15.522 -1.081 0.720 1.00 81.75 88 LEU A C 1
ATOM 670 O O . LEU A 1 88 ? 16.647 -1.583 0.738 1.00 81.75 88 LEU A O 1
ATOM 674 N N . SER A 1 89 ? 14.706 -1.072 1.773 1.00 76.00 89 SER A N 1
ATOM 675 C CA . SER A 1 89 ? 14.991 -1.799 3.008 1.00 76.00 89 SER A CA 1
ATOM 676 C C . SER A 1 89 ? 14.095 -3.030 3.108 1.00 76.00 89 SER A C 1
ATOM 678 O O . SER A 1 89 ? 12.871 -2.929 3.167 1.00 76.00 89 SER A O 1
ATOM 680 N N . PHE A 1 90 ? 14.721 -4.204 3.157 1.00 76.31 90 PHE A N 1
ATOM 681 C CA . PHE A 1 90 ? 14.050 -5.499 3.291 1.00 76.31 90 PHE A CA 1
ATOM 682 C C . PHE A 1 90 ? 13.955 -5.947 4.755 1.00 76.31 90 PHE A C 1
ATOM 684 O O . PHE A 1 90 ? 14.157 -7.113 5.105 1.00 76.31 90 PHE A O 1
ATOM 691 N N . GLU A 1 91 ? 13.699 -4.990 5.646 1.00 66.56 91 GLU A N 1
ATOM 692 C CA . GLU A 1 91 ? 13.531 -5.251 7.069 1.00 66.56 91 GLU A CA 1
ATOM 693 C C . GLU A 1 91 ? 12.391 -6.245 7.316 1.00 66.56 91 GLU A C 1
ATOM 695 O O . GLU A 1 91 ? 11.250 -6.049 6.889 1.00 66.56 91 GLU A O 1
ATOM 700 N N . ASN A 1 92 ? 12.686 -7.292 8.090 1.00 59.44 92 ASN A N 1
ATOM 701 C CA . ASN A 1 92 ? 11.764 -8.381 8.429 1.00 59.44 92 ASN A CA 1
ATOM 702 C C . ASN A 1 92 ? 11.478 -9.394 7.305 1.00 59.44 92 ASN A C 1
ATOM 704 O O . ASN A 1 92 ? 10.462 -10.083 7.364 1.00 59.44 92 ASN A O 1
ATOM 708 N N . CYS A 1 93 ? 12.379 -9.548 6.331 1.00 57.19 93 CYS A N 1
ATOM 709 C CA . CYS A 1 93 ? 12.390 -10.720 5.444 1.00 57.19 93 CYS A CA 1
ATOM 710 C C . CYS A 1 93 ? 12.946 -11.991 6.114 1.00 57.19 93 CYS A C 1
ATOM 712 O O . CYS A 1 93 ? 13.194 -12.973 5.422 1.00 57.19 93 CYS A O 1
ATOM 714 N N . ASP A 1 94 ? 13.163 -11.986 7.435 1.00 58.12 94 ASP A N 1
ATOM 715 C CA . ASP A 1 94 ? 13.563 -13.184 8.165 1.00 58.12 94 ASP A CA 1
ATOM 716 C C . ASP A 1 94 ? 12.380 -14.169 8.212 1.00 58.12 94 ASP A C 1
ATOM 718 O O . ASP A 1 94 ? 11.388 -13.904 8.902 1.00 58.12 94 ASP A O 1
ATOM 722 N N . PRO A 1 95 ? 12.460 -15.310 7.503 1.00 56.19 95 PRO A N 1
ATOM 723 C CA . PRO A 1 95 ? 11.382 -16.292 7.472 1.00 56.19 95 PRO A CA 1
ATOM 724 C C . PRO A 1 95 ? 11.114 -16.912 8.851 1.00 56.19 95 PRO A C 1
ATOM 726 O O . PRO A 1 95 ? 10.055 -17.500 9.061 1.00 56.19 95 PRO A O 1
ATOM 729 N N . THR A 1 96 ? 12.039 -16.777 9.808 1.00 56.62 96 THR A N 1
ATOM 730 C CA . THR A 1 96 ? 11.874 -17.290 11.174 1.00 56.62 96 THR A CA 1
ATOM 731 C C . THR A 1 96 ? 11.003 -16.392 12.056 1.00 56.62 96 THR A C 1
ATOM 733 O O . THR A 1 96 ? 10.467 -16.867 13.056 1.00 56.62 96 THR A O 1
ATOM 736 N N . LEU A 1 97 ? 10.794 -15.126 11.670 1.00 53.00 97 LEU A N 1
ATOM 737 C CA . LEU A 1 97 ? 9.962 -14.167 12.410 1.00 53.00 97 LEU A CA 1
ATOM 738 C C . LEU A 1 97 ? 8.469 -14.237 12.044 1.00 53.00 97 LEU A C 1
ATOM 740 O O . LEU A 1 97 ? 7.687 -13.420 12.527 1.00 53.00 97 LEU A O 1
ATOM 744 N N . GLY A 1 98 ? 8.059 -15.194 11.204 1.00 53.88 98 GLY A N 1
ATOM 745 C CA . GLY A 1 98 ? 6.645 -15.476 10.924 1.00 53.88 98 GLY A CA 1
ATOM 746 C C . GLY A 1 98 ? 5.872 -14.344 10.233 1.00 53.88 98 GLY A C 1
ATOM 747 O O . GLY A 1 98 ? 4.645 -14.347 10.255 1.00 53.88 98 GLY A O 1
ATOM 748 N N . GLY A 1 99 ? 6.557 -13.362 9.640 1.00 62.09 99 GLY A N 1
ATOM 749 C CA . GLY A 1 99 ? 5.915 -12.283 8.885 1.00 62.09 99 GLY A CA 1
ATOM 750 C C . GLY A 1 99 ? 5.524 -12.715 7.469 1.00 62.09 99 GLY A C 1
ATOM 751 O O . GLY A 1 99 ? 6.239 -13.494 6.844 1.00 62.09 99 GLY A O 1
ATOM 752 N N . MET A 1 100 ? 4.448 -12.139 6.916 1.00 69.44 100 MET A N 1
ATOM 753 C CA . MET A 1 100 ? 4.008 -12.354 5.520 1.00 69.44 100 MET A CA 1
ATOM 754 C C . MET A 1 100 ? 4.945 -11.740 4.456 1.00 69.44 100 MET A C 1
ATOM 756 O O . MET A 1 100 ? 4.593 -11.638 3.284 1.00 69.44 100 MET A O 1
ATOM 760 N N . GLY A 1 101 ? 6.153 -11.327 4.841 1.00 86.19 101 GLY A N 1
ATOM 761 C CA . GLY A 1 101 ? 7.114 -10.683 3.954 1.00 86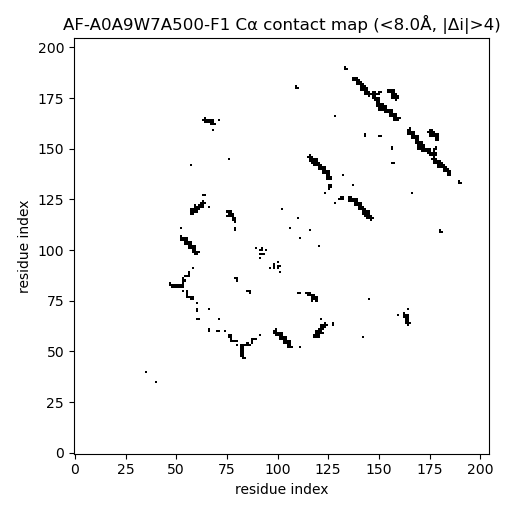.19 101 GLY A CA 1
ATOM 762 C C . GLY A 1 101 ? 6.765 -9.227 3.635 1.00 86.19 101 GLY A C 1
ATOM 763 O O . GLY A 1 101 ? 6.212 -8.493 4.460 1.00 86.19 101 GLY A O 1
ATOM 764 N N . GLN A 1 102 ? 7.157 -8.793 2.441 1.00 90.94 102 GLN A N 1
ATOM 765 C CA . GLN A 1 102 ? 6.994 -7.428 1.952 1.00 90.94 102 GLN A CA 1
ATOM 766 C C . GLN A 1 102 ? 6.535 -7.446 0.489 1.00 90.94 102 GLN A C 1
ATOM 768 O O . GLN A 1 102 ? 6.935 -8.323 -0.277 1.00 90.94 102 GLN A O 1
ATOM 773 N N . ALA A 1 103 ? 5.754 -6.447 0.087 1.00 91.56 103 ALA A N 1
ATOM 774 C CA . ALA A 1 103 ? 5.396 -6.195 -1.303 1.00 91.56 103 ALA A CA 1
ATOM 775 C C . ALA A 1 103 ? 6.212 -5.021 -1.857 1.00 91.56 103 ALA A C 1
ATOM 777 O O . ALA A 1 103 ? 6.291 -3.967 -1.229 1.00 91.56 103 ALA A O 1
ATOM 778 N N . ILE A 1 104 ? 6.793 -5.176 -3.049 1.00 93.31 104 ILE A N 1
ATOM 779 C CA . ILE A 1 104 ? 7.436 -4.060 -3.751 1.00 93.31 104 ILE A CA 1
ATOM 780 C C . ILE A 1 104 ? 6.383 -3.329 -4.572 1.00 93.31 104 ILE A C 1
ATOM 782 O O . ILE A 1 104 ? 5.829 -3.879 -5.524 1.00 93.31 104 ILE A O 1
ATOM 786 N N . ILE A 1 105 ? 6.115 -2.084 -4.197 1.00 93.25 105 ILE A N 1
ATOM 787 C CA . ILE A 1 105 ? 5.129 -1.236 -4.854 1.00 93.25 105 ILE A CA 1
ATOM 788 C C . ILE A 1 105 ? 5.850 -0.236 -5.741 1.00 93.25 105 ILE A C 1
ATOM 790 O O . ILE A 1 105 ? 6.781 0.441 -5.311 1.00 93.25 105 ILE A O 1
ATOM 794 N N . GLU A 1 106 ? 5.403 -0.133 -6.989 1.00 92.25 106 GLU A N 1
ATOM 795 C CA . GLU A 1 106 ? 5.897 0.882 -7.911 1.00 92.25 106 GLU A CA 1
ATOM 796 C C . GLU A 1 106 ? 5.667 2.294 -7.354 1.00 92.25 106 GLU A C 1
ATOM 798 O O . GLU A 1 106 ? 4.590 2.620 -6.833 1.00 92.25 106 GLU A O 1
ATOM 803 N N . GLY A 1 107 ? 6.688 3.139 -7.488 1.00 89.06 107 GLY A N 1
ATOM 804 C CA . GLY A 1 107 ? 6.600 4.540 -7.116 1.00 89.06 107 GLY A CA 1
ATOM 805 C C . GLY A 1 107 ? 5.515 5.243 -7.932 1.00 89.06 107 GLY A C 1
ATOM 806 O O . GLY A 1 107 ? 5.486 5.161 -9.157 1.00 89.06 107 GLY A O 1
ATOM 807 N N . ASN A 1 108 ? 4.595 5.917 -7.249 1.00 91.81 108 ASN A N 1
ATOM 808 C CA . ASN A 1 108 ? 3.485 6.642 -7.864 1.00 91.81 108 ASN A CA 1
ATOM 809 C C . ASN A 1 108 ? 3.117 7.875 -7.031 1.00 91.81 108 ASN A C 1
ATOM 811 O O . ASN A 1 108 ? 3.526 7.998 -5.874 1.00 91.81 108 ASN A O 1
ATOM 815 N N . THR A 1 109 ? 2.291 8.758 -7.593 1.00 92.56 109 THR A N 1
ATOM 816 C CA . THR A 1 109 ? 1.861 10.000 -6.934 1.00 92.56 109 THR A CA 1
ATOM 817 C C . THR A 1 109 ? 1.132 9.779 -5.613 1.00 92.56 109 THR A C 1
ATOM 819 O O . THR A 1 109 ? 1.287 10.593 -4.710 1.00 92.56 109 THR A O 1
ATOM 822 N N . ALA A 1 110 ? 0.335 8.715 -5.467 1.00 92.31 110 ALA A N 1
ATOM 823 C CA . ALA A 1 110 ? -0.438 8.480 -4.244 1.00 92.31 110 ALA A CA 1
ATOM 824 C C . ALA A 1 110 ? 0.472 8.200 -3.038 1.00 92.31 110 ALA A C 1
ATOM 826 O O . ALA A 1 110 ? 0.164 8.628 -1.925 1.00 92.31 110 ALA A O 1
ATOM 827 N N . ILE A 1 111 ? 1.608 7.541 -3.283 1.00 93.00 111 ILE A N 1
ATOM 828 C CA . ILE A 1 111 ? 2.661 7.307 -2.292 1.00 93.00 111 ILE A CA 1
ATOM 829 C C . ILE A 1 111 ? 3.531 8.564 -2.155 1.00 93.00 111 ILE A C 1
ATOM 831 O O . ILE A 1 111 ? 3.625 9.135 -1.074 1.00 93.00 111 ILE A O 1
ATOM 835 N N . TYR A 1 112 ? 4.106 9.066 -3.252 1.00 91.94 112 TYR A N 1
ATOM 836 C CA . TYR A 1 112 ? 5.101 10.149 -3.217 1.00 91.94 112 TYR A CA 1
ATOM 837 C C . TYR A 1 112 ? 4.558 11.525 -2.803 1.00 91.94 112 TYR A C 1
ATOM 839 O O . TYR A 1 112 ? 5.334 12.367 -2.356 1.00 91.94 112 TYR A O 1
ATOM 847 N N . ASN A 1 113 ? 3.244 11.757 -2.865 1.00 92.94 113 ASN A N 1
ATOM 848 C CA . ASN A 1 113 ? 2.630 12.976 -2.318 1.00 92.94 113 ASN A CA 1
ATOM 849 C C . ASN A 1 113 ? 2.540 12.975 -0.777 1.00 92.94 113 ASN A C 1
ATOM 851 O O . ASN A 1 113 ? 2.014 13.925 -0.197 1.00 92.94 113 ASN A O 1
ATOM 855 N N . ARG A 1 114 ? 3.048 11.933 -0.105 1.00 92.88 114 ARG A N 1
ATOM 856 C CA . ARG A 1 114 ? 3.049 11.768 1.356 1.00 92.88 114 ARG A CA 1
ATOM 857 C C . ARG A 1 114 ? 4.485 11.611 1.870 1.00 92.88 114 ARG A C 1
ATOM 859 O O . ARG A 1 114 ? 4.887 10.512 2.242 1.00 92.88 114 ARG A O 1
ATOM 866 N N . PRO A 1 115 ? 5.279 12.693 1.921 1.00 86.06 115 PRO A N 1
ATOM 867 C CA . PRO A 1 115 ? 6.707 12.617 2.252 1.00 86.06 115 PRO A CA 1
ATOM 868 C C . PRO A 1 115 ? 6.997 12.092 3.669 1.00 86.06 115 PRO A C 1
ATOM 870 O O . PRO A 1 115 ? 8.104 11.638 3.934 1.00 86.06 115 PRO A O 1
ATOM 873 N N . TYR A 1 116 ? 6.008 12.139 4.565 1.00 88.94 116 TYR A N 1
ATOM 874 C CA . TYR A 1 116 ? 6.086 11.618 5.935 1.00 88.94 116 TYR A CA 1
ATOM 875 C C . TYR A 1 116 ? 5.213 10.373 6.150 1.00 88.94 116 TYR A C 1
ATOM 877 O O . TYR A 1 116 ? 4.916 10.024 7.290 1.00 88.94 116 TYR A O 1
ATOM 885 N N . GLY A 1 117 ? 4.766 9.739 5.061 1.00 91.00 117 GLY A N 1
ATOM 886 C CA . GLY A 1 117 ? 3.920 8.556 5.121 1.00 91.00 117 GLY A CA 1
ATOM 887 C C . GLY A 1 117 ? 4.647 7.356 5.724 1.00 91.00 117 GLY A C 1
ATOM 888 O O . GLY A 1 117 ? 5.847 7.167 5.509 1.00 91.00 117 GLY A O 1
ATOM 889 N N . GLU A 1 118 ? 3.900 6.536 6.457 1.00 94.25 118 GLU A N 1
ATOM 890 C CA . GLU A 1 118 ? 4.372 5.266 7.014 1.00 94.25 118 GLU A CA 1
ATOM 891 C C . GLU A 1 118 ? 3.502 4.149 6.433 1.00 94.25 118 GLU A C 1
ATOM 893 O O . GLU A 1 118 ? 2.348 3.986 6.832 1.00 94.25 118 GLU A O 1
ATOM 898 N N . PHE A 1 119 ? 4.033 3.388 5.475 1.00 95.44 119 PHE A N 1
ATOM 899 C CA . PHE A 1 119 ? 3.218 2.472 4.674 1.00 95.44 119 PHE A CA 1
ATOM 900 C C . PHE A 1 119 ? 3.269 1.035 5.177 1.00 95.44 119 PHE A C 1
ATOM 902 O O . PHE A 1 119 ? 4.346 0.470 5.370 1.00 95.44 119 PHE A O 1
ATOM 909 N N . VAL A 1 120 ? 2.097 0.420 5.310 1.00 95.50 120 VAL A N 1
ATOM 910 C CA . VAL A 1 120 ? 1.910 -1.018 5.561 1.00 95.50 120 VAL A CA 1
ATOM 911 C C . VAL A 1 120 ? 0.888 -1.578 4.582 1.00 95.50 120 VAL A C 1
ATOM 913 O O . VAL A 1 120 ? 0.110 -0.822 3.998 1.00 95.50 120 VAL A O 1
ATOM 916 N N . GLY A 1 121 ? 0.876 -2.894 4.395 1.00 95.88 121 GLY A N 1
ATOM 917 C CA . GLY A 1 121 ? -0.106 -3.540 3.536 1.00 95.88 121 GLY A CA 1
ATOM 918 C C . GLY A 1 121 ? -0.737 -4.777 4.150 1.00 95.88 121 GLY A C 1
ATOM 919 O O . GLY A 1 121 ? -0.214 -5.365 5.094 1.00 95.88 121 GLY A O 1
ATOM 920 N N . PHE A 1 122 ? -1.875 -5.175 3.603 1.00 96.06 122 PHE A N 1
ATOM 921 C CA . PHE A 1 122 ? -2.524 -6.451 3.892 1.00 96.06 122 PHE A CA 1
ATOM 922 C C . PHE A 1 122 ? -3.257 -6.934 2.644 1.00 96.06 122 PHE A C 1
ATOM 924 O O . PHE A 1 122 ? -3.596 -6.141 1.762 1.00 96.06 122 PHE A O 1
ATOM 931 N N . ILE A 1 123 ? -3.479 -8.239 2.568 1.00 96.56 123 ILE A N 1
ATOM 932 C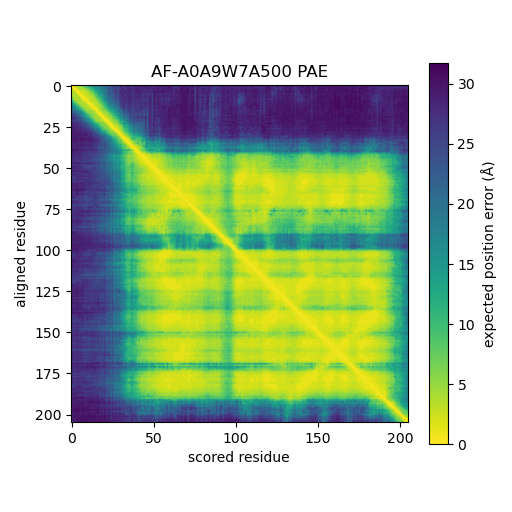 CA . ILE A 1 123 ? -4.234 -8.861 1.481 1.00 96.56 123 ILE A CA 1
ATOM 933 C C . ILE A 1 123 ? -5.681 -9.013 1.942 1.00 96.56 123 ILE A C 1
ATOM 935 O O . ILE A 1 123 ? -5.919 -9.311 3.107 1.00 96.56 123 ILE A O 1
ATOM 939 N N . ALA A 1 124 ? -6.648 -8.781 1.067 1.00 96.19 124 ALA A N 1
ATOM 940 C CA . ALA A 1 124 ? -8.060 -8.999 1.359 1.00 96.19 124 ALA A CA 1
ATOM 941 C C . ALA A 1 124 ? -8.732 -9.654 0.160 1.00 96.19 124 ALA A C 1
ATOM 943 O O . ALA A 1 124 ? -8.378 -9.343 -0.973 1.00 96.19 124 ALA A O 1
ATOM 944 N N . ASN A 1 125 ? -9.732 -10.499 0.385 1.00 95.00 125 ASN A N 1
ATOM 945 C CA . ASN A 1 125 ? -10.649 -10.853 -0.689 1.00 95.00 125 ASN A CA 1
ATOM 946 C C . ASN A 1 125 ? -11.504 -9.619 -1.043 1.00 95.00 125 ASN A C 1
ATOM 948 O O . ASN A 1 125 ? -11.948 -8.903 -0.143 1.00 95.00 125 ASN A O 1
ATOM 952 N N . GLY A 1 126 ? -11.726 -9.351 -2.335 1.00 91.25 126 GLY A N 1
ATOM 953 C CA . GLY A 1 126 ? -12.520 -8.204 -2.790 1.00 91.25 126 GLY A CA 1
ATOM 954 C C . GLY A 1 126 ? -13.917 -8.126 -2.157 1.00 91.25 126 GLY A C 1
ATOM 955 O O . GLY A 1 126 ? -14.347 -7.043 -1.759 1.00 91.25 126 GLY A O 1
ATOM 956 N N . VAL A 1 127 ? -14.586 -9.264 -1.965 1.00 92.19 127 VAL A N 1
ATOM 957 C CA . VAL A 1 127 ? -15.928 -9.346 -1.368 1.00 92.19 127 VAL A CA 1
ATOM 958 C C . VAL A 1 127 ? -15.923 -8.897 0.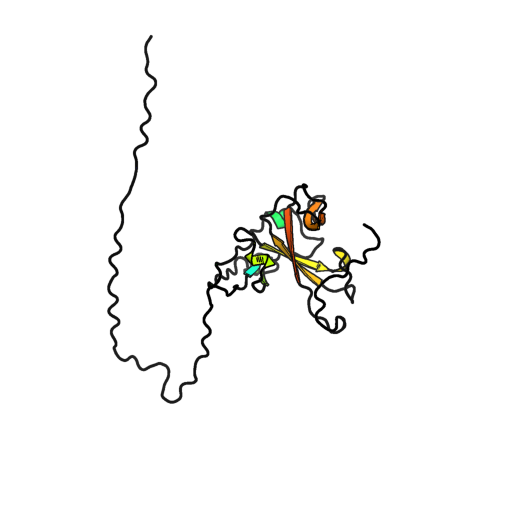095 1.00 92.19 127 VAL A C 1
ATOM 960 O O . VAL A 1 127 ? -16.816 -8.156 0.508 1.00 92.19 127 VAL A O 1
ATOM 963 N N . ASP A 1 128 ? -14.891 -9.249 0.867 1.00 91.44 128 ASP A N 1
ATOM 964 C CA . ASP A 1 128 ? -14.799 -8.911 2.298 1.00 91.44 128 ASP A CA 1
ATOM 965 C C . ASP A 1 128 ? -14.709 -7.399 2.561 1.00 91.44 128 ASP A C 1
ATOM 967 O O . ASP A 1 128 ? -15.026 -6.920 3.655 1.00 91.44 128 ASP A O 1
ATOM 971 N N . VAL A 1 129 ? -14.275 -6.643 1.553 1.00 91.00 129 VAL A N 1
ATOM 972 C CA . VAL A 1 129 ? -14.105 -5.184 1.591 1.00 91.00 129 VAL A CA 1
ATOM 973 C C . VAL A 1 129 ? -15.119 -4.448 0.710 1.00 91.00 129 VAL A C 1
ATOM 975 O O . VAL A 1 129 ? -15.011 -3.234 0.542 1.00 91.00 129 VAL A O 1
ATOM 978 N N . GLY A 1 130 ? -16.111 -5.158 0.162 1.00 89.12 130 GLY A N 1
ATOM 979 C CA . GLY A 1 130 ? -17.164 -4.572 -0.670 1.00 89.12 130 GLY A CA 1
ATOM 980 C C . GLY A 1 130 ? -16.692 -4.106 -2.051 1.00 89.12 130 GLY A C 1
ATOM 981 O O . GLY A 1 130 ? -17.317 -3.232 -2.646 1.00 89.12 130 GLY A O 1
ATOM 982 N N . ILE A 1 131 ? -15.590 -4.657 -2.564 1.00 87.88 131 ILE A N 1
ATOM 983 C CA . ILE A 1 131 ? -15.112 -4.400 -3.923 1.00 87.88 131 ILE A CA 1
ATOM 984 C C . ILE A 1 131 ? -15.723 -5.442 -4.859 1.00 87.88 131 ILE A C 1
ATOM 986 O O . ILE A 1 131 ? -15.356 -6.615 -4.833 1.00 87.88 131 ILE A O 1
ATOM 990 N N . THR A 1 132 ? -16.607 -4.992 -5.746 1.00 88.94 132 THR A N 1
ATOM 991 C CA . THR A 1 132 ? -17.170 -5.839 -6.801 1.00 88.94 132 THR A CA 1
ATOM 992 C C . THR A 1 132 ? -16.142 -6.052 -7.911 1.00 88.94 132 THR A C 1
ATOM 994 O O . THR A 1 132 ? -15.806 -5.129 -8.660 1.00 88.94 132 THR A O 1
ATOM 997 N N . LEU A 1 133 ? -15.646 -7.282 -8.029 1.00 88.19 133 LEU A N 1
ATOM 998 C CA . LEU A 1 133 ? -14.755 -7.727 -9.100 1.00 88.19 133 LEU A CA 1
ATOM 999 C C . LEU A 1 133 ? -15.465 -8.771 -9.981 1.00 88.19 133 LEU A C 1
ATOM 1001 O O . LEU A 1 133 ? -16.511 -9.282 -9.593 1.00 88.19 133 LEU A O 1
ATOM 1005 N N . PRO A 1 134 ? -14.943 -9.088 -11.182 1.00 86.94 134 PRO A N 1
ATOM 1006 C CA . PRO A 1 134 ? -15.570 -10.079 -12.065 1.00 86.94 134 PRO A CA 1
ATOM 1007 C C . PRO A 1 134 ? -15.633 -11.500 -11.490 1.00 86.94 134 PRO A C 1
ATOM 1009 O O . PRO A 1 134 ? -16.435 -12.296 -11.967 1.00 86.94 134 PRO A O 1
ATOM 1012 N N . LEU A 1 135 ? -14.782 -11.811 -10.509 1.00 88.06 135 LEU A N 1
ATOM 1013 C CA . LEU A 1 135 ? -14.768 -13.072 -9.774 1.00 88.06 135 LEU A CA 1
ATOM 1014 C C . LEU A 1 135 ? -14.783 -12.764 -8.271 1.00 88.06 135 LEU A C 1
ATOM 1016 O O . LEU A 1 135 ? -14.161 -11.792 -7.831 1.00 88.06 135 LEU A O 1
ATOM 1020 N N . ASP A 1 136 ? -15.475 -13.603 -7.503 1.00 85.62 136 ASP A N 1
ATOM 1021 C CA . ASP A 1 136 ? -15.696 -13.415 -6.062 1.00 85.62 136 ASP A CA 1
ATOM 1022 C C . ASP A 1 136 ? -14.458 -13.758 -5.209 1.00 85.62 136 ASP A C 1
ATOM 1024 O O . ASP A 1 136 ? -14.374 -13.394 -4.040 1.00 85.62 136 ASP A O 1
ATOM 1028 N N . ASP A 1 137 ? -13.476 -14.467 -5.763 1.00 88.56 137 ASP A N 1
ATOM 1029 C CA . ASP A 1 137 ? -12.322 -15.010 -5.037 1.00 88.56 137 ASP A CA 1
ATOM 1030 C C . ASP A 1 137 ? -11.016 -14.233 -5.261 1.00 88.56 137 ASP A C 1
ATOM 1032 O O . ASP A 1 137 ? -9.934 -14.701 -4.905 1.00 88.56 137 ASP A O 1
ATOM 1036 N N . ILE A 1 138 ? -11.096 -13.024 -5.821 1.00 93.44 138 ILE A N 1
ATOM 1037 C CA . ILE A 1 138 ? -9.901 -12.242 -6.140 1.00 93.44 138 ILE A CA 1
ATOM 1038 C C . ILE A 1 138 ? -9.364 -11.545 -4.897 1.00 93.44 138 ILE A C 1
ATOM 1040 O O . ILE A 1 138 ? -9.990 -10.653 -4.319 1.00 93.44 138 ILE A O 1
ATOM 1044 N N . GLU A 1 139 ? -8.141 -11.918 -4.542 1.00 95.12 139 GLU A N 1
ATOM 1045 C CA . GLU A 1 139 ? -7.349 -11.235 -3.535 1.00 95.12 139 GLU A CA 1
ATOM 1046 C C . GLU A 1 139 ? -6.802 -9.910 -4.069 1.00 95.12 139 GLU A C 1
ATOM 1048 O O . GLU A 1 139 ? -6.255 -9.824 -5.168 1.00 95.12 139 GLU A O 1
ATOM 1053 N N . VAL A 1 140 ? -6.915 -8.861 -3.267 1.00 95.88 140 VAL A N 1
ATOM 1054 C CA . VAL A 1 140 ? -6.411 -7.523 -3.553 1.00 95.88 140 VAL A CA 1
ATOM 1055 C C . VAL A 1 140 ? -5.437 -7.092 -2.465 1.00 95.88 140 VAL A C 1
ATOM 1057 O O . VAL A 1 140 ? -5.589 -7.424 -1.289 1.00 95.88 140 VAL A O 1
ATOM 1060 N N . LEU A 1 141 ? -4.422 -6.325 -2.852 1.00 97.12 141 LEU A N 1
ATOM 1061 C CA . LEU A 1 141 ? -3.427 -5.791 -1.930 1.00 97.12 141 LEU A CA 1
ATOM 1062 C C . LEU A 1 141 ? -3.791 -4.356 -1.551 1.00 97.12 141 LEU A C 1
ATOM 1064 O O . LEU A 1 141 ? -3.760 -3.454 -2.391 1.00 97.12 141 LEU A O 1
ATOM 1068 N N . PHE A 1 142 ? -4.082 -4.142 -0.274 1.00 97.38 142 PHE A N 1
ATOM 1069 C CA . PHE A 1 142 ? -4.283 -2.820 0.304 1.00 97.38 142 PHE A CA 1
ATOM 1070 C C . PHE A 1 142 ? -2.957 -2.244 0.778 1.00 97.38 142 PHE A C 1
ATOM 1072 O O . PHE A 1 142 ? -2.179 -2.935 1.432 1.00 97.38 142 PHE A O 1
ATOM 1079 N N . ILE A 1 143 ? -2.733 -0.963 0.492 1.00 97.44 143 ILE A N 1
ATOM 1080 C CA . ILE A 1 143 ? -1.629 -0.169 1.027 1.00 97.44 143 ILE A CA 1
ATOM 1081 C C . ILE A 1 143 ? -2.225 0.966 1.854 1.00 97.44 143 ILE A C 1
ATOM 1083 O O . ILE A 1 143 ? -3.075 1.724 1.376 1.00 97.44 143 ILE A O 1
ATOM 1087 N N . VAL A 1 144 ? -1.764 1.080 3.093 1.00 97.56 144 VAL A N 1
ATOM 1088 C CA . VAL A 1 144 ? -2.284 2.001 4.101 1.00 97.56 144 VAL A CA 1
ATOM 1089 C C . VAL A 1 144 ? -1.163 2.894 4.598 1.00 97.56 144 VAL A C 1
ATOM 1091 O O . VAL A 1 144 ? -0.084 2.408 4.928 1.00 97.56 144 VAL A O 1
ATOM 1094 N N . ASP A 1 145 ? -1.431 4.192 4.677 1.00 97.06 145 ASP A N 1
ATOM 1095 C CA . ASP A 1 145 ? -0.572 5.169 5.334 1.00 97.06 145 ASP A CA 1
ATOM 1096 C C . ASP A 1 145 ? -0.986 5.334 6.804 1.00 97.06 145 ASP A C 1
ATOM 1098 O O . ASP A 1 145 ? -1.994 5.975 7.123 1.00 97.06 145 ASP A O 1
ATOM 1102 N N . LYS A 1 146 ? -0.181 4.764 7.705 1.00 96.12 146 LYS A N 1
ATOM 1103 C CA . LYS A 1 146 ? -0.356 4.821 9.163 1.00 96.12 146 LYS A CA 1
ATOM 1104 C C . LYS A 1 146 ? -0.173 6.219 9.740 1.00 96.12 146 LYS A C 1
ATOM 1106 O O . LYS A 1 146 ? -0.610 6.458 10.865 1.00 96.12 146 LYS A O 1
ATOM 1111 N N . SER A 1 147 ? 0.484 7.132 9.023 1.00 95.38 147 SER A N 1
ATOM 1112 C CA . SER A 1 147 ? 0.728 8.484 9.534 1.00 95.38 147 SER A CA 1
ATOM 1113 C C . SER A 1 147 ? -0.560 9.316 9.608 1.00 95.38 147 SER A C 1
ATOM 1115 O O . SER A 1 147 ? -0.655 10.251 10.405 1.00 95.38 147 SER A O 1
ATOM 1117 N N . THR A 1 148 ? -1.583 8.940 8.833 1.00 94.94 148 THR A N 1
ATOM 1118 C CA . THR A 1 148 ? -2.877 9.623 8.809 1.00 94.94 148 THR A CA 1
ATOM 1119 C C . THR A 1 148 ? -3.758 9.156 9.972 1.00 94.94 148 THR A C 1
ATOM 1121 O O . THR A 1 148 ? -4.205 8.011 10.011 1.00 94.94 148 THR A O 1
ATOM 1124 N N . ARG A 1 149 ? -4.012 10.053 10.934 1.00 95.06 149 ARG A N 1
ATOM 1125 C CA . ARG A 1 149 ? -4.819 9.776 12.143 1.00 95.06 149 ARG A CA 1
ATOM 1126 C C . ARG A 1 149 ? -6.225 10.365 12.121 1.00 95.06 149 ARG A C 1
ATOM 1128 O O . ARG A 1 149 ? -7.039 10.016 12.965 1.00 95.06 149 ARG A O 1
ATOM 1135 N N . ILE A 1 150 ? -6.503 11.251 11.171 1.00 95.06 150 ILE A N 1
ATOM 1136 C CA . ILE A 1 150 ? -7.816 11.870 10.997 1.00 95.06 150 ILE A CA 1
ATOM 1137 C C . ILE A 1 150 ? -8.399 11.343 9.692 1.00 95.06 150 ILE A C 1
ATOM 1139 O O . ILE A 1 150 ? -7.773 11.491 8.640 1.00 95.06 150 ILE A O 1
ATOM 1143 N N . CYS A 1 151 ? -9.583 10.741 9.773 1.00 91.38 151 CYS A N 1
ATOM 1144 C CA . CYS A 1 151 ? -10.306 10.180 8.645 1.00 91.38 151 CYS A CA 1
ATOM 1145 C C . CYS A 1 151 ? -10.539 11.260 7.581 1.00 91.38 151 CYS A C 1
ATOM 1147 O O . CYS A 1 151 ? -11.224 12.251 7.866 1.00 91.38 151 CYS A O 1
ATOM 1149 N N . PRO A 1 152 ? -10.018 11.090 6.356 1.00 87.81 152 PRO A N 1
ATOM 1150 C CA . PRO A 1 152 ? -10.351 11.986 5.266 1.00 87.81 152 PRO A CA 1
ATOM 1151 C C . PRO A 1 152 ? -11.797 11.758 4.809 1.00 87.81 152 PRO A C 1
ATOM 1153 O O . PRO A 1 152 ? -12.301 10.635 4.814 1.00 87.81 152 PRO A O 1
ATOM 1156 N N . GLU A 1 153 ? -12.458 12.831 4.380 1.00 92.62 153 GLU A N 1
ATOM 1157 C CA . GLU A 1 153 ? -13.759 12.744 3.715 1.00 92.62 153 GLU A CA 1
ATOM 1158 C C . GLU A 1 153 ? -13.634 12.012 2.375 1.00 92.62 153 GLU A C 1
ATOM 1160 O O . GLU A 1 153 ? -12.677 12.238 1.626 1.00 92.62 153 GLU A O 1
ATOM 1165 N N . ARG A 1 154 ? -14.631 11.179 2.048 1.00 92.12 154 ARG A N 1
ATOM 1166 C CA . ARG A 1 154 ? -14.759 10.496 0.746 1.00 92.12 154 ARG A CA 1
ATOM 1167 C C . ARG A 1 154 ? -13.545 9.628 0.397 1.00 92.12 154 ARG A C 1
ATOM 1169 O O . ARG A 1 154 ? -13.154 9.521 -0.765 1.00 92.12 154 ARG A O 1
ATOM 1176 N N . ARG A 1 155 ? -12.916 9.036 1.412 1.00 93.75 155 ARG A N 1
ATOM 1177 C CA . ARG A 1 155 ? -11.789 8.108 1.264 1.00 93.75 155 ARG A CA 1
ATOM 1178 C C . ARG A 1 155 ? -11.959 6.910 2.180 1.00 93.75 155 ARG A C 1
ATOM 1180 O O . ARG A 1 155 ? -12.655 6.983 3.191 1.00 93.75 155 ARG A O 1
ATOM 1187 N N . PHE A 1 156 ? -11.298 5.817 1.824 1.00 95.81 156 PHE A N 1
ATOM 1188 C CA . PHE A 1 156 ? -11.241 4.635 2.668 1.00 95.81 156 PHE A CA 1
ATOM 1189 C C . PHE A 1 156 ? -10.166 4.796 3.738 1.00 95.81 156 PHE A C 1
ATOM 1191 O O . PHE A 1 156 ? -9.061 5.279 3.477 1.00 95.81 156 PHE A O 1
ATOM 1198 N N . TYR A 1 157 ? -10.482 4.362 4.947 1.00 96.69 157 TYR A N 1
ATOM 1199 C CA . TYR A 1 157 ? -9.565 4.366 6.072 1.00 96.69 157 TYR A CA 1
ATOM 1200 C C . TYR A 1 157 ? -9.683 3.067 6.860 1.00 96.69 157 TYR A C 1
ATOM 1202 O O . TYR A 1 157 ? -10.619 2.280 6.701 1.00 96.69 157 TYR A O 1
ATOM 1210 N N . VAL A 1 158 ? -8.706 2.861 7.728 1.00 97.12 158 VAL A N 1
ATOM 1211 C CA . VAL A 1 158 ? -8.641 1.735 8.644 1.00 97.12 158 VAL A CA 1
ATOM 1212 C C . VAL A 1 158 ? -8.999 2.197 10.052 1.00 97.12 158 VAL A C 1
ATOM 1214 O O . VAL A 1 158 ? -8.478 3.206 10.522 1.00 97.12 158 VAL A O 1
ATOM 1217 N N . THR A 1 159 ? -9.859 1.456 10.743 1.00 96.94 159 THR A N 1
ATOM 1218 C CA . THR A 1 159 ? -10.232 1.699 12.143 1.00 96.94 159 THR A CA 1
ATOM 1219 C C . THR A 1 159 ? -10.144 0.419 12.973 1.00 96.94 159 THR A C 1
ATOM 1221 O O . THR A 1 159 ? -9.984 -0.673 12.421 1.00 96.94 159 THR A O 1
ATOM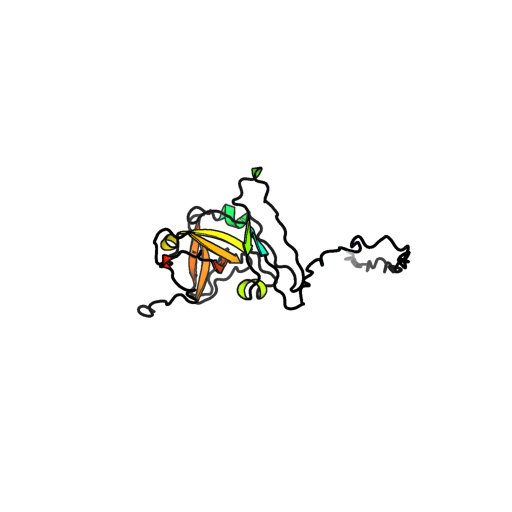 1224 N N . ASP A 1 160 ? -10.227 0.568 14.293 1.00 96.94 160 ASP A N 1
ATOM 1225 C CA . ASP A 1 160 ? -10.321 -0.542 15.237 1.00 96.94 160 ASP A CA 1
ATOM 1226 C C . ASP A 1 160 ? -11.793 -0.862 15.515 1.00 96.94 160 ASP A C 1
ATOM 1228 O O . ASP A 1 160 ? -12.566 0.008 15.923 1.00 96.94 160 ASP A O 1
ATOM 1232 N N . GLU A 1 161 ? -12.185 -2.117 15.322 1.00 96.44 161 GLU A N 1
ATOM 1233 C CA . GLU A 1 161 ? -13.499 -2.612 15.709 1.00 96.44 161 GLU A CA 1
ATOM 1234 C C . GLU A 1 161 ? -13.337 -3.910 16.503 1.00 96.44 161 GLU A C 1
ATOM 1236 O O . GLU A 1 161 ? -13.102 -4.983 15.951 1.00 96.44 161 GLU A O 1
ATOM 1241 N N . ASN A 1 162 ? -13.460 -3.803 17.829 1.00 96.44 162 ASN A N 1
ATOM 1242 C CA . ASN A 1 162 ? -13.289 -4.912 18.774 1.00 96.44 162 ASN A CA 1
ATOM 1243 C C . ASN A 1 162 ? -11.899 -5.582 18.717 1.00 96.44 162 ASN A C 1
ATOM 1245 O O . ASN A 1 162 ? -11.789 -6.800 18.860 1.00 96.44 162 ASN A O 1
ATOM 1249 N N . GLY A 1 163 ? -10.832 -4.799 18.523 1.00 96.62 163 GLY A N 1
ATOM 1250 C CA . GLY A 1 163 ? -9.452 -5.292 18.456 1.00 96.62 163 GLY A CA 1
ATOM 1251 C C . GLY A 1 163 ? -9.050 -5.832 17.082 1.00 96.62 163 GLY A C 1
ATOM 1252 O O . GLY A 1 163 ? -7.924 -6.316 16.921 1.00 96.62 163 GLY A O 1
ATOM 1253 N N . MET A 1 164 ? -9.949 -5.745 16.102 1.00 96.88 164 MET A N 1
ATOM 1254 C CA . MET A 1 164 ? -9.740 -6.192 14.732 1.00 96.88 164 MET A CA 1
ATOM 1255 C C . MET A 1 164 ? -9.726 -5.004 13.779 1.00 96.88 164 MET A C 1
ATOM 1257 O O . MET A 1 164 ? -10.454 -4.024 13.949 1.00 96.88 164 MET A O 1
ATOM 1261 N N . LEU A 1 165 ? -8.910 -5.122 12.739 1.00 96.56 165 LEU A N 1
ATOM 1262 C CA . LEU A 1 165 ? -8.795 -4.111 11.707 1.00 96.56 165 LEU A CA 1
ATOM 1263 C C . LEU A 1 165 ? -10.071 -4.087 10.855 1.00 96.56 165 LEU A C 1
ATOM 1265 O O . LEU A 1 165 ? -10.492 -5.116 10.325 1.00 96.56 165 LEU A O 1
ATOM 1269 N N . LYS A 1 166 ? -10.674 -2.908 10.672 1.00 97.00 166 LYS A N 1
ATOM 1270 C CA . LYS A 1 166 ? -11.826 -2.721 9.778 1.00 97.00 166 LYS A CA 1
ATOM 1271 C C . LYS A 1 166 ? -11.550 -1.630 8.750 1.00 97.00 166 LYS A C 1
ATOM 1273 O O . LYS A 1 166 ? -11.082 -0.552 9.105 1.00 97.00 166 LYS A O 1
ATOM 1278 N N . VAL A 1 167 ? -11.870 -1.902 7.486 1.00 96.50 167 VAL A N 1
ATOM 1279 C CA . VAL A 1 167 ? -11.859 -0.898 6.413 1.00 96.50 167 VAL A CA 1
ATOM 1280 C C . VAL A 1 167 ? -13.236 -0.241 6.350 1.00 96.50 167 VAL A C 1
ATOM 1282 O O . VAL A 1 167 ? -14.248 -0.944 6.337 1.00 96.50 167 VAL A O 1
ATOM 1285 N N . LYS A 1 168 ? -13.281 1.093 6.340 1.00 94.62 168 LYS A N 1
ATOM 1286 C CA . LYS A 1 168 ? -14.519 1.882 6.238 1.00 94.62 168 LYS A CA 1
ATOM 1287 C C . LYS A 1 168 ? -14.336 3.039 5.261 1.00 94.62 168 LYS A C 1
ATOM 1289 O O . LYS A 1 168 ? -13.221 3.518 5.066 1.00 94.62 168 LYS A O 1
ATOM 1294 N N . ALA A 1 169 ? -15.434 3.480 4.657 1.00 92.50 169 ALA A N 1
ATOM 1295 C CA . ALA A 1 169 ? -15.487 4.736 3.919 1.00 92.50 169 ALA A CA 1
ATOM 1296 C C . ALA A 1 169 ? -15.780 5.882 4.894 1.00 92.50 169 ALA A C 1
ATOM 1298 O O . ALA A 1 169 ? -16.646 5.755 5.761 1.00 92.50 169 ALA A O 1
ATOM 1299 N N . GLY A 1 170 ? -15.040 6.980 4.768 1.00 82.25 170 GLY A N 1
ATOM 1300 C CA . GLY A 1 170 ? -15.106 8.078 5.715 1.00 82.25 170 GLY A CA 1
ATOM 1301 C C . GLY A 1 170 ? -16.006 9.235 5.338 1.00 82.25 170 GLY A C 1
ATOM 1302 O O . GLY A 1 170 ? -15.936 9.763 4.229 1.00 82.25 170 GLY A O 1
ATOM 1303 N N . ASN A 1 171 ? -16.752 9.702 6.340 1.00 88.62 171 ASN A N 1
ATOM 1304 C CA . ASN A 1 171 ? -17.502 10.958 6.303 1.00 88.62 171 ASN A CA 1
ATOM 1305 C C . ASN A 1 171 ? -16.677 12.163 6.795 1.00 88.62 171 ASN A C 1
ATOM 1307 O O . ASN A 1 171 ? -17.207 13.265 6.859 1.00 88.62 171 ASN A O 1
ATOM 1311 N N . GLY A 1 172 ? -15.395 11.959 7.126 1.00 87.25 172 GLY A N 1
ATOM 1312 C CA . GLY A 1 172 ? -14.495 12.999 7.628 1.00 87.25 172 GLY A CA 1
ATOM 1313 C C . GLY A 1 172 ? -14.515 13.191 9.143 1.00 87.25 172 GLY A C 1
ATOM 1314 O O . GLY A 1 172 ? -15.506 12.921 9.811 1.00 87.25 172 GLY A O 1
ATOM 1315 N N . GLY A 1 173 ? -13.400 13.682 9.691 1.00 86.25 173 GLY A N 1
ATOM 1316 C CA . GLY A 1 173 ? -13.324 14.224 11.058 1.00 86.25 173 GLY A CA 1
ATOM 1317 C C . GLY A 1 173 ? -13.263 13.201 12.199 1.00 86.25 173 GLY A C 1
ATOM 1318 O O . GLY A 1 173 ? -13.029 13.587 13.342 1.00 86.25 173 GLY A O 1
ATOM 1319 N N . GLU A 1 174 ? -13.431 11.916 11.903 1.00 93.06 174 GLU A N 1
ATOM 1320 C CA . GLU A 1 174 ? -13.256 10.812 12.851 1.00 93.06 174 GLU A CA 1
ATOM 1321 C C . GLU A 1 174 ? -11.769 10.448 13.032 1.00 93.06 174 GLU A C 1
ATOM 1323 O O . GLU A 1 174 ? -10.916 10.839 12.233 1.00 93.06 174 GLU A O 1
ATOM 1328 N N . GLU A 1 175 ? -11.441 9.696 14.084 1.00 95.31 175 GLU A N 1
ATOM 1329 C CA . GLU A 1 175 ? -10.093 9.153 14.292 1.00 95.31 175 GLU A CA 1
ATOM 1330 C C . GLU A 1 175 ? -9.923 7.821 13.540 1.00 95.31 175 GLU A C 1
ATOM 1332 O O . GLU A 1 175 ? -10.779 6.935 13.620 1.00 95.31 175 GLU A O 1
ATOM 1337 N N . CYS A 1 176 ? -8.802 7.661 12.831 1.00 96.44 176 CYS A N 1
ATOM 1338 C CA . CYS A 1 176 ? -8.430 6.418 12.150 1.00 96.44 176 CYS A CA 1
ATOM 1339 C C . CYS A 1 176 ? -7.046 5.906 12.549 1.00 96.44 176 CYS A C 1
ATOM 1341 O O . CYS A 1 176 ? -6.155 6.631 12.997 1.00 96.44 176 CYS A O 1
ATOM 1343 N N . LEU A 1 177 ? -6.832 4.622 12.275 1.00 97.19 177 LEU A N 1
ATOM 1344 C CA . LEU A 1 177 ? -5.533 3.967 12.366 1.00 97.19 177 LEU A CA 1
ATOM 1345 C C . LEU A 1 177 ? -4.642 4.233 11.141 1.00 97.19 177 LEU A C 1
ATOM 1347 O O . LEU A 1 177 ? -3.427 4.021 11.216 1.00 97.19 177 LEU A O 1
ATOM 1351 N N . GLY A 1 178 ? -5.222 4.655 10.021 1.00 97.06 178 GLY A N 1
ATOM 1352 C CA . GLY A 1 178 ? -4.509 4.960 8.784 1.00 97.06 178 GLY A CA 1
ATOM 1353 C C . GLY A 1 178 ? -5.460 5.174 7.616 1.00 97.06 178 GLY A C 1
ATOM 1354 O O . GLY A 1 178 ? -6.621 4.770 7.663 1.00 97.06 178 GLY A O 1
ATOM 1355 N N . GLU A 1 179 ? -4.960 5.782 6.550 1.00 97.00 179 GLU A N 1
ATOM 1356 C CA . GLU A 1 179 ? -5.712 5.990 5.312 1.00 97.00 179 GLU A CA 1
ATOM 1357 C C . GLU A 1 179 ? -5.327 4.942 4.266 1.00 97.00 179 GLU A C 1
ATOM 1359 O O . GLU A 1 179 ? -4.141 4.687 4.056 1.00 97.00 179 GLU A O 1
ATOM 1364 N N . VAL A 1 180 ? -6.304 4.365 3.564 1.00 96.94 180 VAL A N 1
ATOM 1365 C CA . VAL A 1 180 ? -6.033 3.502 2.408 1.00 96.94 180 VAL A CA 1
ATOM 1366 C C . VAL A 1 180 ? -5.603 4.384 1.237 1.00 96.94 180 VAL A C 1
ATOM 1368 O O . VAL A 1 180 ? -6.402 5.128 0.672 1.00 96.94 180 VAL A O 1
ATOM 1371 N N . VAL A 1 181 ? -4.330 4.298 0.857 1.00 96.44 181 VAL A N 1
ATOM 1372 C CA . VAL A 1 181 ? -3.754 5.140 -0.204 1.00 96.44 181 VAL A CA 1
ATOM 1373 C C . VAL A 1 181 ? -3.822 4.488 -1.575 1.00 96.44 181 VAL A C 1
ATOM 1375 O O . VAL A 1 181 ? -3.778 5.175 -2.596 1.00 96.44 181 VAL A O 1
ATOM 1378 N N . MET A 1 182 ? -3.881 3.158 -1.605 1.00 95.81 182 MET A N 1
ATOM 1379 C CA . MET A 1 182 ? -3.872 2.383 -2.834 1.00 95.81 182 MET A CA 1
ATOM 1380 C C . MET A 1 182 ? -4.433 0.986 -2.599 1.00 95.81 182 MET A C 1
ATOM 1382 O O . MET A 1 182 ? -4.156 0.360 -1.580 1.00 95.81 182 MET A O 1
ATOM 1386 N N . VAL A 1 183 ? -5.150 0.482 -3.600 1.00 96.00 183 VAL A N 1
ATOM 1387 C CA . VAL A 1 183 ? -5.521 -0.927 -3.719 1.00 96.00 183 VAL A CA 1
ATOM 1388 C C . VAL A 1 183 ? -4.967 -1.434 -5.045 1.00 96.00 183 VAL A C 1
ATOM 1390 O O . VAL A 1 183 ? -5.185 -0.819 -6.092 1.00 96.00 183 VAL A O 1
ATOM 1393 N N . LYS A 1 184 ? -4.200 -2.521 -5.008 1.00 95.31 184 LYS A N 1
ATOM 1394 C CA . LYS A 1 184 ? -3.704 -3.213 -6.198 1.00 95.31 184 LYS A CA 1
ATOM 1395 C C . LYS A 1 184 ? -4.556 -4.454 -6.419 1.00 95.31 184 LYS A C 1
ATOM 1397 O O . LYS A 1 184 ? -4.622 -5.326 -5.558 1.00 95.31 184 LYS A O 1
ATOM 1402 N N . VAL A 1 185 ? -5.178 -4.521 -7.587 1.00 93.75 185 VAL A N 1
ATOM 1403 C CA . VAL A 1 185 ? -5.930 -5.689 -8.043 1.00 93.75 185 VAL A CA 1
ATOM 1404 C C . VAL A 1 185 ? -5.021 -6.489 -8.980 1.00 93.75 185 VAL A C 1
ATOM 1406 O O . VAL A 1 185 ? -4.431 -5.883 -9.884 1.00 93.75 185 VAL A O 1
ATOM 1409 N N . PRO A 1 186 ? -4.844 -7.805 -8.772 1.00 92.06 186 PRO A N 1
ATOM 1410 C CA . PRO A 1 186 ? -4.077 -8.632 -9.690 1.00 92.06 186 PRO A CA 1
ATOM 1411 C C . PRO A 1 186 ? -4.778 -8.695 -11.048 1.00 92.06 186 PRO A C 1
ATOM 1413 O O . PRO A 1 186 ? -5.998 -8.580 -11.151 1.00 92.06 186 PRO A O 1
ATOM 1416 N N . TRP A 1 187 ? -3.995 -8.878 -12.107 1.00 88.31 187 TRP A N 1
ATOM 1417 C CA . TRP A 1 187 ? -4.565 -9.128 -13.423 1.00 88.31 187 TRP A CA 1
ATOM 1418 C C . TRP A 1 187 ? -5.113 -10.558 -13.479 1.00 88.31 187 TRP A C 1
ATOM 1420 O O . TRP A 1 187 ? -4.383 -11.501 -13.176 1.00 88.31 187 TRP A O 1
ATOM 1430 N N . VAL A 1 188 ? -6.369 -10.702 -13.901 1.00 87.44 188 VAL A N 1
ATOM 1431 C CA . VAL A 1 188 ? -6.984 -11.979 -14.291 1.00 87.44 188 VAL A CA 1
ATOM 1432 C C . VAL A 1 188 ? -7.581 -11.828 -15.689 1.00 87.44 188 VAL A C 1
ATOM 1434 O O . VAL A 1 188 ? -7.980 -10.726 -16.079 1.00 87.44 188 VAL A O 1
ATOM 1437 N N . GLU A 1 189 ? -7.619 -12.910 -16.462 1.00 88.56 189 GLU A N 1
ATOM 1438 C CA . GLU A 1 189 ? -8.024 -12.877 -17.875 1.00 88.56 189 GLU A CA 1
ATOM 1439 C C . GLU A 1 189 ? -9.468 -12.368 -18.041 1.00 88.56 189 GLU A C 1
ATOM 1441 O O . GLU A 1 189 ? -9.770 -11.572 -18.935 1.00 88.56 189 GLU A O 1
ATOM 1446 N N . GLU A 1 190 ? -10.335 -12.724 -17.096 1.00 86.62 190 GLU A N 1
ATOM 1447 C CA . GLU A 1 190 ? -11.754 -12.378 -17.030 1.00 86.62 190 GLU A CA 1
ATOM 1448 C C . GLU A 1 190 ? -12.015 -10.880 -16.784 1.00 86.62 190 GLU A C 1
ATOM 1450 O O . GLU A 1 190 ? -13.112 -10.392 -17.060 1.00 86.62 190 GLU A O 1
ATOM 1455 N N . MET A 1 191 ? -11.021 -10.112 -16.314 1.00 80.88 191 MET A N 1
ATOM 1456 C CA . MET A 1 191 ? -11.144 -8.649 -16.186 1.00 80.88 191 MET A CA 1
ATOM 1457 C C . MET A 1 191 ? -11.099 -7.925 -17.532 1.00 80.88 191 MET A C 1
ATOM 1459 O O . MET A 1 191 ? -11.538 -6.773 -17.624 1.00 80.88 191 MET A O 1
ATOM 1463 N N . GLY A 1 192 ? -10.571 -8.573 -18.572 1.00 80.31 192 GLY A N 1
ATOM 1464 C CA . GLY A 1 192 ? -10.284 -7.927 -19.845 1.00 80.31 192 GLY A CA 1
ATOM 1465 C C . GLY A 1 192 ? -9.178 -6.867 -19.721 1.00 80.31 192 GLY A C 1
ATOM 1466 O O . GLY A 1 192 ? -8.122 -7.096 -19.130 1.00 80.31 192 GLY A O 1
ATOM 1467 N N . GLY A 1 193 ? -9.388 -5.700 -20.339 1.00 72.19 193 GLY A N 1
ATOM 1468 C CA . GLY A 1 193 ? -8.433 -4.585 -20.315 1.00 72.19 193 GLY A CA 1
ATOM 1469 C C . GLY A 1 193 ? -8.337 -3.884 -18.952 1.00 72.19 193 GLY A C 1
ATOM 1470 O O . GLY A 1 193 ? -9.184 -4.061 -18.081 1.00 72.19 193 GLY A O 1
ATOM 1471 N N . LYS A 1 194 ? -7.314 -3.034 -18.767 1.00 64.44 194 LYS A N 1
ATOM 1472 C CA . LYS A 1 194 ? -7.141 -2.247 -17.531 1.00 64.44 194 LYS A CA 1
ATOM 1473 C C . LYS A 1 194 ? -8.369 -1.359 -17.280 1.00 64.44 194 LYS A C 1
ATOM 1475 O O . LYS A 1 194 ? -8.533 -0.343 -17.953 1.00 64.44 194 LYS A O 1
ATOM 1480 N N . LYS A 1 195 ? -9.195 -1.697 -16.286 1.00 60.31 195 LYS A N 1
ATOM 1481 C CA . LYS A 1 195 ? -10.200 -0.775 -15.738 1.00 60.31 195 LYS A CA 1
ATOM 1482 C C . LYS A 1 195 ? -9.503 0.208 -14.796 1.00 60.31 195 LYS A C 1
ATOM 1484 O O . LYS A 1 195 ? -8.959 -0.189 -13.771 1.00 60.31 195 LYS A O 1
ATOM 1489 N N . THR A 1 196 ? -9.489 1.490 -15.151 1.00 53.94 196 THR A N 1
ATOM 1490 C CA . THR A 1 196 ? -9.025 2.576 -14.277 1.00 53.94 196 THR A CA 1
ATOM 1491 C C . THR A 1 196 ? -10.243 3.344 -13.771 1.00 53.94 196 THR A C 1
ATOM 1493 O O . THR A 1 196 ? -10.762 4.199 -14.483 1.00 53.94 196 THR A O 1
ATOM 1496 N N . GLY A 1 197 ? -10.712 3.016 -12.567 1.00 52.66 197 GLY A N 1
ATOM 1497 C CA . GLY A 1 197 ? -11.876 3.642 -11.931 1.00 52.66 197 GLY A CA 1
ATOM 1498 C C . GLY A 1 197 ? -12.955 2.618 -11.591 1.00 52.66 197 GLY A C 1
ATOM 1499 O O . GLY A 1 197 ? -13.421 1.889 -12.465 1.00 52.66 197 GLY A O 1
ATOM 1500 N N . PHE A 1 198 ? -13.332 2.553 -10.314 1.00 54.91 198 PHE A N 1
ATOM 1501 C CA . PHE A 1 198 ? -14.562 1.886 -9.904 1.00 54.91 198 PHE A CA 1
ATOM 1502 C C . PHE A 1 198 ? -15.709 2.823 -10.274 1.00 54.91 198 PHE A C 1
ATOM 1504 O O . PHE A 1 198 ? -15.771 3.949 -9.785 1.00 54.91 198 PHE A O 1
ATOM 1511 N N . SER A 1 199 ? -16.566 2.398 -11.198 1.00 47.91 199 SER A N 1
ATOM 1512 C CA . SER A 1 199 ? -17.856 3.047 -11.398 1.00 47.91 199 SER A CA 1
ATOM 1513 C C . SER A 1 199 ? -18.710 2.682 -10.190 1.00 47.91 199 SER A C 1
ATOM 1515 O O . SER A 1 199 ? -19.277 1.595 -10.153 1.00 47.91 199 SER A O 1
ATOM 1517 N N . GLU A 1 200 ? -18.724 3.541 -9.172 1.00 47.94 200 GLU A N 1
ATOM 1518 C CA . GLU A 1 200 ? -19.788 3.506 -8.173 1.00 47.94 200 GLU A CA 1
ATOM 1519 C C . GLU A 1 200 ? -21.100 3.720 -8.940 1.00 47.94 200 GLU A C 1
ATOM 1521 O O . GLU A 1 200 ? -21.233 4.691 -9.687 1.00 47.94 200 GLU A O 1
ATOM 1526 N N . GLU A 1 201 ? -22.037 2.776 -8.849 1.00 47.41 201 GLU A N 1
ATOM 1527 C CA . GLU A 1 201 ? -23.401 3.006 -9.316 1.00 47.41 201 GLU A CA 1
ATOM 1528 C C . GLU A 1 201 ? -23.977 4.137 -8.445 1.00 47.41 201 GLU A C 1
ATOM 1530 O O . GLU A 1 201 ? -24.267 3.938 -7.267 1.00 47.41 201 GLU A O 1
ATOM 1535 N N . GLU A 1 202 ? -24.055 5.350 -9.006 1.00 42.31 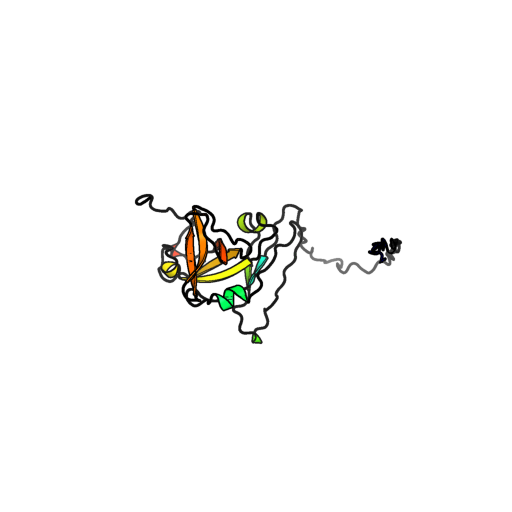202 GLU A N 1
ATOM 1536 C CA . GLU A 1 202 ? -24.550 6.593 -8.383 1.00 42.31 202 GLU A CA 1
ATOM 1537 C C . GLU A 1 202 ? -26.060 6.539 -8.043 1.00 42.31 202 GLU A C 1
ATOM 1539 O O . GLU A 1 202 ? -26.804 7.456 -8.386 1.00 42.31 202 GLU A O 1
ATOM 1544 N N . GLU A 1 203 ? -26.565 5.481 -7.401 1.00 37.81 203 GLU A N 1
ATOM 1545 C CA . GLU A 1 203 ? -28.006 5.369 -7.115 1.00 37.81 203 GLU A CA 1
ATOM 1546 C C . GLU A 1 203 ? -28.401 5.584 -5.645 1.00 37.81 203 GLU A C 1
ATOM 1548 O O . GLU A 1 203 ? -29.590 5.713 -5.366 1.00 37.81 203 GLU A O 1
ATOM 1553 N N . TYR A 1 204 ? -27.458 5.719 -4.699 1.00 35.31 204 TYR A N 1
ATOM 1554 C CA . TYR A 1 204 ? -27.802 5.918 -3.276 1.00 35.31 204 TYR A CA 1
ATOM 1555 C C . TYR A 1 204 ? -26.823 6.798 -2.474 1.00 35.31 204 TYR A C 1
ATOM 1557 O O . TYR A 1 204 ? -26.279 6.354 -1.462 1.00 35.31 204 TYR A O 1
ATOM 1565 N N . PHE A 1 205 ? -26.655 8.065 -2.868 1.00 44.00 205 PHE A N 1
ATOM 1566 C CA . PHE A 1 205 ? -26.160 9.127 -1.974 1.00 44.00 205 PHE A CA 1
ATOM 1567 C C . PHE A 1 205 ? -27.031 10.381 -2.059 1.00 44.00 205 PHE A C 1
ATOM 1569 O O . PHE A 1 205 ? -27.281 10.853 -3.191 1.00 44.00 205 PHE A O 1
#

Radius of gyration: 25.69 Å; Cα contacts (8 Å, |Δi|>4): 326; chains: 1; bounding box: 76×54×83 Å

Secondary structure (DSSP, 8-state):
----PPP---------------------------SS-TTPPPP------TTPPPPEEEEEEEETTS-BHHHHHHS--BPPPPTT------TT--GGGT---EEEEPP-HHHHT-TT--EEEEEEETGGGT---SSTT-EEEEEEETT--BPPEEEEEEEEETTEEEEEEEESSSB-SEEEEEEEPPP-GGG-S---S----TT--